Protein AF-A0A212UHF2-F1 (afdb_monomer)

Secondary structure (DSSP, 8-state):
---HHHHHHHHHHSPEEEEEEE-TT--EEEEEEEESSHHHHHHHHHHHHHH-S-HHHHHHHHHTTEEEEEETTEEEEEE-GGG--EE-TTS-EES--HHHHHHHHHHHGGGHHHHHT--SHHHHHHHHHHHHTT-TTS-HHHHHHHHHHHHHHHT---SSEE--HHHHHHHHHHHHTTSS-TTGGGSSEE-GGGS-GGGTTS-HHHHHHHHHHSHHHHTTSPPHHHHHHHHSS----

Organism: NCBI:txid89968

Nearest PDB structures (foldseek):
  6bgd-assembly1_A  TM=3.302E-01  e=3.154E+00  Treponema pallidum subsp. pallidum str. Nichols
  6bgc-assembly2_B  TM=3.327E-01  e=5.734E+00  Treponema pallidum subsp. pallidum str. Nichols
  5jx2-assembly1_A  TM=2.393E-01  e=3.516E+00  Treponema pallidum subsp. pallidum str. Nichols
  6bgc-assembly1_A  TM=3.443E-01  e=8.854E+00  Treponema pallidum subsp. pallidum str. Nichols
  4ex4-assembly1_A  TM=1.960E-01  e=2.830E+00  Mycobacterium leprae Br4923

Structure (mmCIF, N/CA/C/O backbone):
data_AF-A0A212UHF2-F1
#
_entry.id   AF-A0A212UHF2-F1
#
loop_
_atom_site.group_PDB
_atom_site.id
_atom_site.type_symbol
_atom_site.label_atom_id
_atom_site.label_alt_id
_atom_site.label_comp_id
_atom_site.label_asym_id
_atom_site.label_entity_id
_atom_site.label_seq_id
_atom_site.pdbx_PDB_ins_code
_atom_site.Cartn_x
_atom_site.Cartn_y
_atom_site.Cartn_z
_atom_site.occupancy
_atom_site.B_iso_or_equiv
_atom_site.auth_seq_id
_atom_site.auth_comp_id
_atom_site.auth_asym_id
_atom_site.auth_atom_id
_atom_site.pdbx_PDB_model_num
ATOM 1 N N . MET A 1 1 ? 23.317 -9.569 -16.696 1.00 76.06 1 MET A N 1
ATOM 2 C CA . MET A 1 1 ? 22.779 -8.211 -16.945 1.00 76.06 1 MET A CA 1
ATOM 3 C C . MET A 1 1 ? 21.504 -8.045 -16.124 1.00 76.06 1 MET A C 1
ATOM 5 O O . MET A 1 1 ? 20.827 -9.043 -15.916 1.00 76.06 1 MET A O 1
ATOM 9 N N . MET A 1 2 ? 21.211 -6.853 -15.595 1.00 90.06 2 MET A N 1
ATOM 10 C CA . MET A 1 2 ? 19.931 -6.602 -14.918 1.00 90.06 2 MET A CA 1
ATOM 11 C C . MET A 1 2 ? 18.831 -6.468 -15.975 1.00 90.06 2 MET A C 1
ATOM 13 O O . MET A 1 2 ? 19.001 -5.697 -16.916 1.00 90.06 2 MET A O 1
ATOM 17 N N . THR A 1 3 ? 17.730 -7.198 -15.826 1.00 95.06 3 THR A N 1
ATOM 18 C CA . THR A 1 3 ? 16.557 -7.104 -16.707 1.00 95.06 3 THR A CA 1
ATOM 19 C C . THR A 1 3 ? 15.315 -6.806 -15.878 1.00 95.06 3 THR A C 1
ATOM 21 O O . THR A 1 3 ? 15.289 -7.089 -14.677 1.00 95.06 3 THR A O 1
ATOM 24 N N . LEU A 1 4 ? 14.284 -6.230 -16.505 1.00 96.06 4 LEU A N 1
ATOM 25 C CA . LEU A 1 4 ? 13.019 -5.981 -15.816 1.00 96.06 4 LEU A CA 1
ATOM 26 C C . LEU A 1 4 ? 12.372 -7.297 -15.370 1.00 96.06 4 LEU A C 1
ATOM 28 O O . LEU A 1 4 ? 11.957 -7.393 -14.223 1.00 96.06 4 LEU A O 1
ATOM 32 N N . GLU A 1 5 ? 12.393 -8.324 -16.224 1.00 96.12 5 GLU A N 1
ATOM 33 C CA . GLU A 1 5 ? 11.932 -9.677 -15.887 1.00 96.12 5 GLU A CA 1
ATOM 34 C C . GLU A 1 5 ? 12.621 -10.215 -14.628 1.00 96.12 5 GLU A C 1
ATOM 36 O O . GLU A 1 5 ? 11.957 -10.685 -13.708 1.00 96.12 5 GLU A O 1
ATOM 41 N N . LYS A 1 6 ? 13.950 -10.073 -14.524 1.00 95.62 6 LYS A N 1
ATOM 42 C CA . LYS A 1 6 ? 14.671 -10.477 -13.315 1.00 95.62 6 LYS A CA 1
ATOM 43 C C . LYS A 1 6 ? 14.201 -9.687 -12.095 1.00 95.62 6 LYS A C 1
ATOM 45 O O . LYS A 1 6 ? 13.977 -10.282 -11.053 1.00 95.62 6 LYS A O 1
ATOM 50 N N . LEU A 1 7 ? 14.031 -8.369 -12.208 1.00 97.06 7 LEU A N 1
ATOM 51 C CA . LEU A 1 7 ? 13.546 -7.556 -11.089 1.00 97.06 7 LEU A CA 1
ATOM 52 C C . LEU A 1 7 ? 12.136 -7.956 -10.643 1.00 97.06 7 LEU A C 1
ATOM 54 O O . LEU A 1 7 ? 11.865 -7.944 -9.444 1.00 97.06 7 LEU A O 1
ATOM 58 N N . VAL A 1 8 ? 11.258 -8.291 -11.589 1.00 97.44 8 VAL A N 1
ATOM 59 C CA . VAL A 1 8 ? 9.912 -8.794 -11.309 1.00 97.44 8 VAL A CA 1
ATOM 60 C C . VAL A 1 8 ? 9.989 -10.129 -10.573 1.00 97.44 8 VAL A C 1
ATOM 62 O O . VAL A 1 8 ? 9.404 -10.258 -9.498 1.00 97.44 8 VAL A O 1
ATOM 65 N N . ARG A 1 9 ? 10.767 -11.086 -11.089 1.00 96.50 9 ARG A N 1
ATOM 66 C CA . ARG A 1 9 ? 10.944 -12.394 -10.448 1.00 96.50 9 ARG A CA 1
ATOM 67 C C . ARG A 1 9 ? 11.551 -12.268 -9.057 1.00 96.50 9 ARG A C 1
ATOM 69 O O . ARG A 1 9 ? 11.027 -12.854 -8.117 1.00 96.50 9 ARG A O 1
ATOM 76 N N . ASP A 1 10 ? 12.592 -11.453 -8.909 1.00 95.62 10 ASP A N 1
ATOM 77 C CA . ASP A 1 10 ? 13.211 -11.179 -7.614 1.00 95.62 10 ASP A CA 1
ATOM 78 C C . ASP A 1 10 ? 12.180 -10.571 -6.644 1.00 95.62 10 ASP A C 1
ATOM 80 O O . ASP A 1 10 ? 12.165 -10.889 -5.463 1.00 95.62 10 ASP A O 1
ATOM 84 N N . PHE A 1 11 ? 11.285 -9.699 -7.115 1.00 95.56 11 PHE A N 1
ATOM 85 C CA . PHE A 1 11 ? 10.247 -9.119 -6.264 1.00 95.56 11 PHE A CA 1
ATOM 86 C C . PHE A 1 11 ? 9.179 -10.136 -5.848 1.00 95.56 11 PHE A C 1
ATOM 88 O O . PHE A 1 11 ? 8.733 -10.106 -4.703 1.00 95.56 11 PHE A O 1
ATOM 95 N N . LEU A 1 12 ? 8.752 -11.006 -6.763 1.00 95.25 12 LEU A N 1
ATOM 96 C CA . LEU A 1 12 ? 7.660 -11.950 -6.527 1.00 95.25 12 LEU A CA 1
ATOM 97 C C . LEU A 1 12 ? 8.081 -13.206 -5.779 1.00 95.25 12 LEU A C 1
ATOM 99 O O . LEU A 1 12 ? 7.257 -13.751 -5.052 1.00 95.25 12 LEU A O 1
ATOM 103 N N . TYR A 1 13 ? 9.321 -13.660 -5.954 1.00 95.62 13 TYR A N 1
ATOM 104 C CA . TYR A 1 13 ? 9.730 -15.002 -5.540 1.00 95.62 13 TYR A CA 1
ATOM 105 C C . TYR A 1 13 ? 10.880 -15.025 -4.531 1.00 95.62 13 TYR A C 1
ATOM 107 O O . TYR A 1 13 ? 11.033 -16.035 -3.849 1.00 95.62 13 TYR A O 1
ATOM 115 N N . GLU A 1 14 ? 11.662 -13.950 -4.387 1.00 96.50 14 GLU A N 1
ATOM 116 C CA . GLU A 1 14 ? 12.697 -13.905 -3.347 1.00 96.50 14 GLU A CA 1
ATOM 117 C C . GLU A 1 14 ? 12.106 -13.543 -1.976 1.00 96.50 14 GLU A C 1
ATOM 119 O O . GLU A 1 14 ? 11.112 -12.807 -1.900 1.00 96.50 14 GLU A O 1
ATOM 124 N N . PRO A 1 15 ? 12.746 -13.984 -0.874 1.00 96.69 15 PRO A N 1
ATOM 125 C CA . PRO A 1 15 ? 12.296 -13.676 0.475 1.00 96.69 15 PRO A CA 1
ATOM 126 C C . PRO A 1 15 ? 12.076 -12.183 0.708 1.00 96.69 15 PRO A C 1
ATOM 128 O O . PRO A 1 15 ? 12.993 -11.362 0.592 1.00 96.69 15 PRO A O 1
ATOM 131 N N . HIS A 1 16 ? 10.857 -11.827 1.113 1.00 94.94 16 HIS A N 1
ATOM 132 C CA . HIS A 1 16 ? 10.535 -10.456 1.479 1.00 94.94 16 HIS A CA 1
ATOM 133 C C . HIS A 1 16 ? 10.929 -10.202 2.930 1.00 94.94 16 HIS A C 1
ATOM 135 O O . HIS A 1 16 ? 10.515 -10.934 3.830 1.00 94.94 16 HIS A O 1
ATOM 141 N N . LYS A 1 17 ? 11.712 -9.148 3.172 1.00 94.75 17 LYS A N 1
ATOM 142 C CA . LYS A 1 17 ? 12.201 -8.815 4.511 1.00 94.75 17 LYS A CA 1
ATOM 143 C C . LYS A 1 17 ? 12.062 -7.336 4.819 1.00 94.75 17 LYS A C 1
ATOM 145 O O . LYS A 1 17 ? 12.271 -6.486 3.952 1.00 94.75 17 LYS A O 1
ATOM 150 N N . PHE A 1 18 ? 11.780 -7.027 6.077 1.00 93.19 18 PHE A N 1
ATOM 151 C CA . PHE A 1 18 ? 11.914 -5.677 6.612 1.00 93.19 18 PHE A CA 1
ATOM 152 C C . PHE A 1 18 ? 12.319 -5.705 8.084 1.00 93.19 18 PHE A C 1
ATOM 154 O O . PHE A 1 18 ? 12.021 -6.647 8.814 1.00 93.19 18 PHE A O 1
ATOM 161 N N . PHE A 1 19 ? 12.978 -4.640 8.532 1.00 93.00 19 PHE A N 1
ATOM 162 C CA . PHE A 1 19 ? 13.425 -4.490 9.912 1.00 93.00 19 PHE A CA 1
ATOM 163 C C . PHE A 1 19 ? 12.590 -3.441 10.644 1.00 93.00 19 PHE A C 1
ATOM 165 O O . PHE A 1 19 ? 12.268 -2.399 10.071 1.00 93.00 19 PHE A O 1
ATOM 172 N N . LYS A 1 20 ? 12.270 -3.688 11.917 1.00 93.06 20 LYS A N 1
ATOM 173 C CA . LYS A 1 20 ? 11.624 -2.714 12.799 1.00 93.06 20 LYS A CA 1
ATOM 174 C C . LYS A 1 20 ? 12.435 -2.479 14.058 1.00 93.06 20 LYS A C 1
ATOM 176 O O . LYS A 1 20 ? 12.831 -3.408 14.756 1.00 93.06 20 LYS A O 1
ATOM 181 N N . TYR A 1 21 ? 12.608 -1.204 14.379 1.00 91.50 21 TYR A N 1
ATOM 182 C CA . TYR A 1 21 ? 13.272 -0.772 15.605 1.00 91.50 21 TYR A CA 1
ATOM 183 C C . TYR A 1 21 ? 12.309 -0.731 16.789 1.00 91.50 21 TYR A C 1
ATOM 185 O O . TYR A 1 21 ? 12.715 -1.038 17.908 1.00 91.50 21 TYR A O 1
ATOM 193 N N . LYS A 1 22 ? 11.044 -0.364 16.547 1.00 91.44 22 LYS A N 1
ATOM 194 C CA . LYS A 1 22 ? 10.028 -0.159 17.582 1.00 91.44 22 LYS A CA 1
ATOM 195 C C . LYS A 1 22 ? 8.680 -0.765 17.195 1.00 91.44 22 LYS A C 1
ATOM 197 O O . LYS A 1 22 ? 8.383 -0.890 16.007 1.00 91.44 22 LYS A O 1
ATOM 202 N N . ASP A 1 23 ? 7.881 -1.117 18.196 1.00 92.56 23 ASP A N 1
ATOM 203 C CA . ASP A 1 23 ? 6.461 -1.438 18.031 1.00 92.56 23 ASP A CA 1
ATOM 204 C C . ASP A 1 23 ? 5.589 -0.164 17.980 1.00 92.56 23 ASP A C 1
ATOM 206 O O . ASP A 1 23 ? 6.090 0.963 18.052 1.00 92.56 23 ASP A O 1
ATOM 210 N N . LEU A 1 24 ? 4.267 -0.329 17.856 1.00 91.44 24 LEU A N 1
ATOM 211 C CA . LEU A 1 24 ? 3.306 0.781 17.851 1.00 91.44 24 LEU A CA 1
ATOM 212 C C . LEU A 1 24 ? 3.370 1.653 19.116 1.00 91.44 24 LEU A C 1
ATOM 214 O O . LEU A 1 24 ? 3.125 2.856 19.037 1.00 91.44 24 LEU A O 1
ATOM 218 N N . ASN A 1 25 ? 3.685 1.057 20.267 1.00 89.50 25 ASN A N 1
ATOM 219 C CA . ASN A 1 25 ? 3.753 1.742 21.557 1.00 89.50 25 ASN A CA 1
ATOM 220 C C . ASN A 1 25 ? 5.105 2.443 21.772 1.00 89.50 25 ASN A C 1
ATOM 222 O O . ASN A 1 25 ? 5.303 3.115 22.782 1.00 89.50 25 ASN A O 1
ATOM 226 N N . GLY A 1 26 ? 6.036 2.308 20.824 1.00 88.31 26 GLY A N 1
ATOM 227 C CA . GLY A 1 26 ? 7.377 2.871 20.901 1.00 88.31 26 GLY A CA 1
ATOM 228 C C . GLY A 1 26 ? 8.370 2.005 21.675 1.00 88.31 26 GLY A C 1
ATOM 229 O O . GLY A 1 26 ? 9.517 2.434 21.841 1.00 88.31 26 GLY A O 1
ATOM 230 N N . ASN A 1 27 ? 7.977 0.802 22.107 1.00 92.50 27 ASN A N 1
ATOM 231 C CA . ASN A 1 27 ? 8.885 -0.144 22.743 1.00 92.50 27 ASN A CA 1
ATOM 232 C C . ASN A 1 27 ? 9.894 -0.639 21.717 1.00 92.50 27 ASN A C 1
ATOM 234 O O . ASN A 1 27 ? 9.544 -0.930 20.574 1.00 92.50 27 ASN A O 1
ATOM 238 N N . ALA A 1 28 ? 11.150 -0.756 22.127 1.00 93.62 28 ALA A N 1
ATOM 239 C CA . ALA A 1 28 ? 12.193 -1.286 21.271 1.00 93.62 28 ALA A CA 1
ATOM 240 C C . ALA A 1 28 ? 11.981 -2.784 21.002 1.00 93.62 28 ALA A C 1
ATOM 242 O O . ALA A 1 28 ? 11.837 -3.562 21.942 1.00 93.62 28 ALA A O 1
ATOM 243 N N . ILE A 1 29 ? 12.014 -3.180 19.727 1.00 93.69 29 ILE A N 1
ATOM 244 C CA . ILE A 1 29 ? 11.884 -4.588 19.312 1.00 93.69 29 ILE A CA 1
ATOM 245 C C . ILE A 1 29 ? 13.068 -5.097 18.486 1.00 93.69 29 ILE A C 1
ATOM 247 O O . ILE A 1 29 ? 13.316 -6.296 18.515 1.00 93.69 29 ILE A O 1
ATOM 251 N N . TYR A 1 30 ? 13.795 -4.214 17.782 1.00 92.38 30 TYR A N 1
ATOM 252 C CA . TYR A 1 30 ? 14.987 -4.532 16.970 1.00 92.38 30 TYR A CA 1
ATOM 253 C C . TYR A 1 30 ? 14.901 -5.878 16.229 1.00 92.38 30 TYR A C 1
ATOM 255 O O . TYR A 1 30 ? 15.746 -6.755 16.412 1.00 92.38 30 TYR A O 1
ATOM 263 N N . LYS A 1 31 ? 13.856 -6.055 15.415 1.00 93.38 31 LYS A N 1
ATOM 264 C CA . LYS A 1 31 ? 13.512 -7.356 14.834 1.00 93.38 31 LYS A CA 1
ATOM 265 C C . LYS A 1 31 ? 13.384 -7.297 13.314 1.00 93.38 31 LYS A C 1
ATOM 267 O O . LYS A 1 31 ? 12.767 -6.381 12.767 1.00 93.38 31 LYS A O 1
ATOM 272 N N . GLU A 1 32 ? 13.965 -8.294 12.647 1.00 94.75 32 GLU A N 1
ATOM 273 C CA . GLU A 1 32 ? 13.727 -8.578 11.230 1.00 94.75 32 GLU A CA 1
ATOM 274 C C . GLU A 1 32 ? 12.490 -9.470 11.089 1.00 94.75 32 GLU A C 1
ATOM 276 O O . GLU A 1 32 ? 12.360 -10.498 11.756 1.00 94.75 32 GLU A O 1
ATOM 281 N N . PHE A 1 33 ? 11.594 -9.078 10.191 1.00 94.75 33 PHE A N 1
ATOM 282 C CA . PHE A 1 33 ? 10.467 -9.879 9.745 1.00 94.75 33 PHE A CA 1
ATOM 283 C C . PHE A 1 33 ? 10.780 -10.386 8.346 1.00 94.75 33 PHE A C 1
ATOM 285 O O . PHE A 1 33 ? 11.094 -9.592 7.460 1.00 94.75 33 PHE A O 1
ATOM 292 N N . ALA A 1 34 ? 10.707 -11.701 8.167 1.00 94.56 34 ALA A N 1
ATOM 293 C CA . ALA A 1 34 ? 10.991 -12.373 6.911 1.00 94.56 34 ALA A CA 1
ATOM 294 C C . ALA A 1 34 ? 9.801 -13.246 6.515 1.00 94.56 34 ALA A C 1
ATOM 296 O O . ALA A 1 34 ? 9.257 -13.965 7.356 1.00 94.56 34 ALA A O 1
ATOM 297 N N . PHE A 1 35 ? 9.452 -13.180 5.238 1.00 95.25 35 PHE A N 1
ATOM 298 C CA . PHE A 1 35 ? 8.388 -13.930 4.583 1.00 95.25 35 PHE A CA 1
ATOM 299 C C . PHE A 1 35 ? 8.994 -14.669 3.396 1.00 95.25 35 PHE A C 1
ATOM 301 O O . PHE A 1 35 ? 9.990 -14.206 2.831 1.00 95.25 35 PHE A O 1
ATOM 308 N N . ASP A 1 36 ? 8.386 -15.787 3.006 1.00 96.00 36 ASP A N 1
ATOM 309 C CA . ASP A 1 36 ? 8.917 -16.626 1.922 1.00 96.00 36 ASP A CA 1
ATOM 310 C C . ASP A 1 36 ? 9.051 -15.845 0.618 1.00 96.00 36 ASP A C 1
ATOM 312 O O . ASP A 1 36 ? 10.019 -16.027 -0.112 1.00 96.00 36 ASP A O 1
ATOM 316 N N . ASN A 1 37 ? 8.102 -14.943 0.365 1.00 95.19 37 ASN A N 1
ATOM 317 C CA . ASN A 1 37 ? 8.118 -14.017 -0.753 1.00 95.19 37 ASN A CA 1
ATOM 318 C C . ASN A 1 37 ? 7.150 -12.840 -0.515 1.00 95.19 37 ASN A C 1
ATOM 320 O O . ASN A 1 37 ? 6.552 -12.706 0.561 1.00 95.19 37 ASN A O 1
ATOM 324 N N . TYR A 1 38 ? 7.001 -11.960 -1.510 1.00 95.00 38 TYR A N 1
ATOM 325 C CA . TYR A 1 38 ? 6.131 -10.787 -1.399 1.00 95.00 38 TYR A CA 1
ATOM 326 C C . TYR A 1 38 ? 4.640 -11.134 -1.295 1.00 95.00 38 TYR A C 1
ATOM 328 O O . TYR A 1 38 ? 3.901 -10.447 -0.590 1.00 95.00 38 TYR A O 1
ATOM 336 N N . GLU A 1 39 ? 4.189 -12.195 -1.962 1.00 94.06 39 GLU A N 1
ATOM 337 C CA . GLU A 1 39 ? 2.798 -12.644 -1.885 1.00 94.06 39 GLU A CA 1
ATOM 338 C C . GLU A 1 39 ? 2.463 -13.176 -0.488 1.00 94.06 39 GLU A C 1
ATOM 340 O O . GLU A 1 39 ? 1.460 -12.762 0.089 1.00 94.06 39 GLU A O 1
ATOM 345 N N . HIS A 1 40 ? 3.336 -13.996 0.108 1.00 95.31 40 HIS A N 1
ATOM 346 C CA . HIS A 1 40 ? 3.193 -14.447 1.495 1.00 95.31 40 HIS A CA 1
ATOM 347 C C . HIS A 1 40 ? 3.129 -13.244 2.450 1.00 95.31 40 HIS A C 1
ATOM 349 O O . HIS A 1 40 ? 2.227 -13.161 3.284 1.00 95.31 40 HIS A O 1
ATOM 355 N N . TYR A 1 41 ? 4.006 -12.249 2.277 1.00 95.50 41 TYR A N 1
ATOM 356 C CA . TYR A 1 41 ? 3.911 -11.001 3.038 1.00 95.50 41 TYR A CA 1
ATOM 357 C C . TYR A 1 41 ? 2.544 -10.317 2.879 1.00 95.50 41 TYR A C 1
ATOM 359 O O . TYR A 1 41 ? 1.928 -9.935 3.875 1.00 95.50 41 TYR A O 1
ATOM 367 N N . LEU A 1 42 ? 2.057 -10.158 1.644 1.00 95.06 42 LEU A N 1
ATOM 368 C CA . LEU A 1 42 ? 0.790 -9.485 1.366 1.00 95.06 42 LEU A CA 1
ATOM 369 C C . LEU A 1 42 ? -0.405 -10.250 1.955 1.00 95.06 42 LEU A C 1
ATOM 371 O O . LEU A 1 42 ? -1.329 -9.624 2.477 1.00 95.06 42 LEU A O 1
ATOM 375 N N . LEU A 1 43 ? -0.373 -11.584 1.911 1.00 95.44 43 LEU A N 1
ATOM 376 C CA . LEU A 1 43 ? -1.376 -12.460 2.515 1.00 95.44 43 LEU A CA 1
ATOM 377 C C . LEU A 1 43 ? -1.425 -12.298 4.035 1.00 95.44 43 LEU A C 1
ATOM 379 O O . LEU A 1 43 ? -2.514 -12.116 4.576 1.00 95.44 43 LEU A O 1
ATOM 383 N N . GLU A 1 44 ? -0.280 -12.296 4.717 1.00 95.38 44 GLU A N 1
ATOM 384 C CA . GLU A 1 44 ? -0.211 -12.089 6.170 1.00 95.38 44 GLU A CA 1
ATOM 385 C C . GLU A 1 44 ? -0.683 -10.682 6.560 1.00 95.38 44 GLU A C 1
ATOM 387 O O . GLU A 1 44 ? -1.548 -10.508 7.425 1.00 95.38 44 GLU A O 1
ATOM 392 N N . TYR A 1 45 ? -0.175 -9.670 5.857 1.00 96.44 45 TYR A N 1
ATOM 393 C CA . TYR A 1 45 ? -0.486 -8.265 6.096 1.00 96.44 45 TYR A CA 1
ATOM 394 C C . TYR A 1 45 ? -1.968 -7.934 5.868 1.00 96.44 45 TYR A C 1
ATOM 396 O O . TYR A 1 45 ? -2.605 -7.334 6.735 1.00 96.44 45 TYR A O 1
ATOM 404 N N . LEU A 1 46 ? -2.550 -8.325 4.729 1.00 97.38 46 LEU A N 1
ATOM 405 C CA . LEU A 1 46 ? -3.976 -8.102 4.460 1.00 97.38 46 LEU A CA 1
ATOM 406 C C . LEU A 1 46 ? -4.866 -9.085 5.229 1.00 97.38 46 LEU A C 1
ATOM 408 O O . LEU A 1 46 ? -6.018 -8.771 5.536 1.00 97.38 46 LEU A O 1
ATOM 412 N N . GLY A 1 47 ? -4.329 -10.255 5.579 1.00 97.25 47 GLY A N 1
ATOM 413 C CA . GLY A 1 47 ? -4.973 -11.253 6.423 1.00 97.25 47 GLY A CA 1
ATOM 414 C C . GLY A 1 47 ? -5.312 -10.713 7.806 1.00 97.25 47 GLY A C 1
ATOM 415 O O . GLY A 1 47 ? -6.387 -11.018 8.315 1.00 97.25 47 GLY A O 1
ATOM 416 N N . PHE A 1 48 ? -4.469 -9.848 8.379 1.00 97.56 48 PHE A N 1
ATOM 417 C CA . PHE A 1 48 ? -4.799 -9.134 9.614 1.00 97.56 48 PHE A CA 1
ATOM 418 C C . PHE A 1 48 ? -6.142 -8.399 9.502 1.00 97.56 48 PHE A C 1
ATOM 420 O O . PHE A 1 48 ? -7.038 -8.650 10.303 1.00 97.56 48 PHE A O 1
ATOM 427 N N . PHE A 1 49 ? -6.332 -7.567 8.472 1.00 98.25 49 PHE A N 1
ATOM 428 C CA . PHE A 1 49 ? -7.564 -6.785 8.310 1.00 98.25 49 PHE A CA 1
ATOM 429 C C . PHE A 1 49 ? -8.799 -7.656 8.073 1.00 98.25 49 PHE A C 1
ATOM 431 O O . PHE A 1 49 ? -9.874 -7.325 8.565 1.00 98.25 49 PHE A O 1
ATOM 438 N N . LYS A 1 50 ? -8.643 -8.795 7.388 1.00 97.50 50 LYS A N 1
ATOM 439 C CA . LYS A 1 50 ? -9.716 -9.782 7.180 1.00 97.50 50 LYS A CA 1
ATOM 440 C C . LYS A 1 50 ? -10.204 -10.435 8.475 1.00 97.50 50 LYS A C 1
ATOM 442 O O . LYS A 1 50 ? -11.357 -10.844 8.542 1.00 97.50 50 LYS A O 1
ATOM 447 N N . ARG A 1 51 ? -9.333 -10.567 9.482 1.00 97.06 51 ARG A N 1
ATOM 448 C CA . ARG A 1 51 ? -9.642 -11.234 10.760 1.00 97.06 51 ARG A CA 1
ATOM 449 C C . ARG A 1 51 ? -10.219 -10.295 11.821 1.00 97.06 51 ARG A C 1
ATOM 451 O O . ARG A 1 51 ? -10.663 -10.770 12.861 1.00 97.06 51 ARG A O 1
ATOM 458 N N . ILE A 1 52 ? -10.198 -8.981 11.599 1.00 97.12 52 ILE A N 1
ATOM 459 C 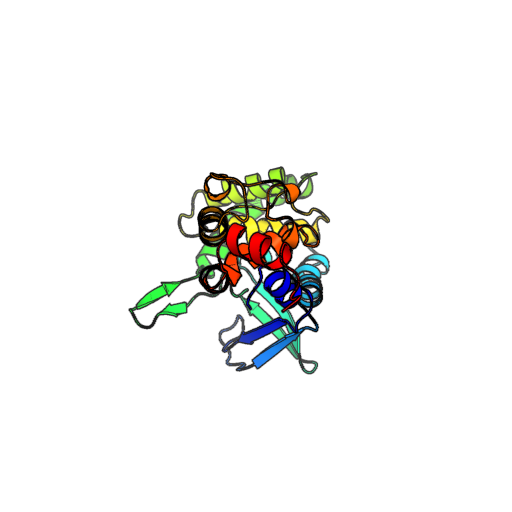CA . ILE A 1 52 ? -10.751 -8.016 12.554 1.00 97.12 52 ILE A CA 1
ATOM 460 C C . ILE A 1 52 ? -12.279 -8.137 12.578 1.00 97.12 52 ILE A C 1
ATOM 462 O O . ILE A 1 52 ? -12.926 -8.192 11.540 1.00 97.12 52 ILE A O 1
ATOM 466 N N . ASN A 1 53 ? -12.868 -8.123 13.774 1.00 96.12 53 ASN A N 1
ATOM 467 C CA . ASN A 1 53 ? -14.297 -8.397 13.959 1.00 96.12 53 ASN A CA 1
ATOM 468 C C . ASN A 1 53 ? -15.226 -7.273 13.481 1.00 96.12 53 ASN A C 1
ATOM 470 O O . ASN A 1 53 ? -16.387 -7.528 13.162 1.00 96.12 53 ASN A O 1
ATOM 474 N N . THR A 1 54 ? -14.766 -6.018 13.489 1.00 97.81 54 THR A N 1
ATOM 475 C CA . THR A 1 54 ? -15.624 -4.864 13.197 1.00 97.81 54 THR A CA 1
ATOM 476 C C . THR A 1 54 ? -15.007 -3.932 12.163 1.00 97.81 54 THR A C 1
ATOM 478 O O . THR A 1 54 ? -13.819 -3.617 12.207 1.00 97.81 54 THR A O 1
ATOM 481 N N . LEU A 1 55 ? -15.847 -3.397 11.271 1.00 98.06 55 LEU A N 1
ATOM 482 C CA . LEU A 1 55 ? -15.432 -2.378 10.301 1.00 98.06 55 LEU A CA 1
ATOM 483 C C . LEU A 1 55 ? -14.863 -1.124 10.991 1.00 98.06 55 LEU A C 1
ATOM 485 O O . LEU A 1 55 ? -13.962 -0.475 10.466 1.00 98.06 55 LEU A O 1
ATOM 489 N N . LYS A 1 56 ? -15.367 -0.786 12.184 1.00 98.12 56 LYS A N 1
ATOM 490 C CA . LYS A 1 56 ? -14.885 0.360 12.963 1.00 98.12 56 LYS A CA 1
ATOM 491 C C . LYS A 1 56 ? -13.417 0.191 13.367 1.00 98.12 56 LYS A C 1
ATOM 493 O O . LYS A 1 56 ? -12.632 1.138 13.239 1.00 98.12 56 LYS A O 1
ATOM 498 N N . ASP A 1 57 ? -13.045 -1.003 13.820 1.00 98.06 57 ASP A N 1
ATOM 499 C CA . ASP A 1 57 ? -11.665 -1.326 14.189 1.00 98.06 57 ASP A CA 1
ATOM 500 C C . ASP A 1 57 ? -10.780 -1.395 12.943 1.00 98.06 57 ASP A C 1
ATOM 502 O O . ASP A 1 57 ? -9.709 -0.791 12.928 1.00 98.06 57 ASP A O 1
ATOM 506 N N . VAL A 1 58 ? -11.267 -2.015 11.859 1.00 98.38 58 VAL A N 1
ATOM 507 C CA . VAL A 1 58 ? -10.571 -2.051 10.560 1.00 98.38 58 VAL A CA 1
ATOM 508 C C . VAL A 1 58 ? -10.216 -0.647 10.099 1.00 98.38 58 VAL A C 1
ATOM 510 O O . VAL A 1 58 ? -9.056 -0.398 9.802 1.00 98.38 58 VAL A O 1
ATOM 513 N N . VAL A 1 59 ? -11.170 0.290 10.088 1.00 98.19 59 VAL A N 1
ATOM 514 C CA . VAL A 1 59 ? -10.915 1.693 9.719 1.00 98.19 59 VAL A CA 1
ATOM 515 C C . VAL A 1 59 ? -9.845 2.315 10.616 1.00 98.19 59 VAL A C 1
ATOM 517 O O . VAL A 1 59 ? -8.951 3.006 10.124 1.00 98.19 59 VAL A O 1
ATOM 520 N N . SER A 1 60 ? -9.905 2.046 11.922 1.00 97.50 60 SER A N 1
ATOM 521 C CA . SER A 1 60 ? -8.955 2.595 12.894 1.00 97.50 60 SER A CA 1
ATOM 522 C C . SER A 1 60 ? -7.525 2.149 12.589 1.00 97.50 60 SER A C 1
ATOM 524 O O . SER A 1 60 ? -6.624 2.984 12.483 1.00 97.50 60 SER A O 1
ATOM 526 N N . TYR A 1 61 ? -7.322 0.849 12.376 1.00 97.75 61 TYR A N 1
ATOM 527 C CA . TYR A 1 61 ? -6.020 0.297 12.017 1.00 97.75 61 TYR A CA 1
ATOM 528 C C . TYR A 1 61 ? -5.594 0.690 10.597 1.00 97.75 61 TYR A C 1
ATOM 530 O O . TYR A 1 61 ? -4.442 1.068 10.383 1.00 97.75 61 TYR A O 1
ATOM 538 N N . ALA A 1 62 ? -6.521 0.678 9.639 1.00 97.56 62 ALA A N 1
ATOM 539 C CA . ALA A 1 62 ? -6.251 0.923 8.229 1.00 97.56 62 ALA A CA 1
ATOM 540 C C . ALA A 1 62 ? -5.762 2.345 7.958 1.00 97.56 62 ALA A C 1
ATOM 542 O O . ALA A 1 62 ? -4.708 2.523 7.346 1.00 97.56 62 ALA A O 1
ATOM 543 N N . CYS A 1 63 ? -6.480 3.357 8.449 1.00 96.12 63 CYS A N 1
ATOM 544 C CA . CYS A 1 63 ? -6.081 4.757 8.296 1.00 96.12 63 CYS A CA 1
ATOM 545 C C . CYS A 1 63 ? -4.812 5.080 9.095 1.00 96.12 63 CYS A C 1
ATOM 547 O O . CYS A 1 63 ? -4.042 5.955 8.712 1.00 96.12 63 CYS A O 1
ATOM 549 N N . CYS A 1 64 ? -4.556 4.360 10.188 1.00 95.31 64 CYS A N 1
ATOM 550 C CA . CYS A 1 64 ? -3.325 4.515 10.952 1.00 95.31 64 CYS A CA 1
ATOM 551 C C . CYS A 1 64 ? -2.165 3.675 10.403 1.00 95.31 64 CYS A C 1
ATOM 553 O O . CYS A 1 64 ? -1.091 3.716 10.989 1.00 95.31 64 CYS A O 1
ATOM 555 N N . GLY A 1 65 ? -2.339 2.897 9.332 1.00 95.38 65 GLY A N 1
ATOM 556 C CA . GLY A 1 65 ? -1.278 2.034 8.811 1.00 95.38 65 GLY A CA 1
ATOM 557 C C . GLY A 1 65 ? -0.743 1.046 9.831 1.00 95.38 65 GLY A C 1
ATOM 558 O O . GLY A 1 65 ? 0.455 0.788 9.849 1.00 95.38 65 GLY A O 1
ATOM 559 N N . VAL A 1 66 ? -1.595 0.563 10.726 1.00 96.38 66 VAL A N 1
ATOM 560 C CA . VAL A 1 66 ? -1.220 -0.354 11.798 1.00 96.38 66 VAL A CA 1
ATOM 561 C C . VAL A 1 66 ? -1.661 -1.756 11.418 1.00 96.38 66 VAL A C 1
ATOM 563 O O . VAL A 1 66 ? -2.792 -1.942 10.977 1.00 96.38 66 VAL A O 1
ATOM 566 N N . PHE A 1 67 ? -0.782 -2.734 11.605 1.00 96.50 67 PHE A N 1
ATOM 567 C CA . PHE A 1 67 ? -1.113 -4.137 11.398 1.00 96.50 67 PHE A CA 1
ATOM 568 C C . PHE A 1 67 ? -0.363 -5.047 12.363 1.00 96.50 67 PHE A C 1
ATOM 570 O O . PHE A 1 67 ? 0.644 -4.656 12.963 1.00 96.50 67 PHE A O 1
ATOM 577 N N . GLU A 1 68 ? -0.897 -6.251 12.520 1.00 95.69 68 GLU A N 1
ATOM 578 C CA . GLU A 1 68 ? -0.303 -7.311 13.320 1.00 95.69 68 GLU A CA 1
ATOM 579 C C . GLU A 1 68 ? 0.665 -8.150 12.484 1.00 95.69 68 GLU A C 1
ATOM 581 O O . GLU A 1 68 ? 0.368 -8.511 11.346 1.00 95.69 68 GLU A O 1
ATOM 586 N N . VAL A 1 69 ? 1.808 -8.497 13.066 1.00 93.44 69 VAL A N 1
ATOM 587 C CA . VAL A 1 69 ? 2.745 -9.470 12.507 1.00 93.44 69 VAL A CA 1
ATOM 588 C C . VAL A 1 69 ? 3.235 -10.402 13.610 1.00 93.44 69 VAL A C 1
ATOM 590 O O . VAL A 1 69 ? 3.553 -9.960 14.715 1.00 93.44 69 VAL A O 1
ATOM 593 N N . THR A 1 70 ? 3.314 -11.697 13.310 1.00 89.81 70 THR A N 1
ATOM 594 C CA . THR A 1 70 ? 3.792 -12.709 14.260 1.00 89.81 70 THR A CA 1
ATOM 595 C C . THR A 1 70 ? 5.213 -13.132 13.915 1.00 89.81 70 THR A C 1
ATOM 597 O O . THR A 1 70 ? 5.528 -13.412 12.759 1.00 89.81 70 THR A O 1
ATOM 600 N N . ARG A 1 71 ? 6.092 -13.199 14.920 1.00 86.38 71 ARG A N 1
ATOM 601 C CA . ARG A 1 71 ? 7.451 -13.727 14.774 1.00 86.38 71 ARG A CA 1
ATOM 602 C C . ARG A 1 71 ? 7.926 -14.366 16.072 1.00 86.38 71 ARG A C 1
ATOM 604 O O . ARG A 1 71 ? 7.785 -13.770 17.133 1.00 86.38 71 ARG A O 1
ATOM 611 N N . ASP A 1 72 ? 8.513 -15.557 15.985 1.00 87.31 72 ASP A N 1
ATOM 612 C CA . ASP A 1 72 ? 9.019 -16.321 17.138 1.00 87.31 72 ASP A CA 1
ATOM 613 C C . ASP A 1 72 ? 7.949 -16.535 18.230 1.00 87.31 72 ASP A C 1
ATOM 615 O O . ASP A 1 72 ? 8.203 -16.343 19.417 1.00 87.31 72 ASP A O 1
ATOM 619 N N . ASN A 1 73 ? 6.720 -16.874 17.818 1.00 88.56 73 ASN A N 1
ATOM 620 C CA . ASN A 1 73 ? 5.533 -17.004 18.680 1.00 88.56 73 ASN A CA 1
ATOM 621 C C . ASN A 1 73 ? 5.159 -15.731 19.466 1.00 88.56 73 ASN A C 1
ATOM 623 O O . ASN A 1 73 ? 4.378 -15.792 20.414 1.00 88.56 73 ASN A O 1
ATOM 627 N N . GLN A 1 74 ? 5.695 -14.576 19.073 1.00 92.00 74 GLN A N 1
ATOM 628 C CA . GLN A 1 74 ? 5.341 -13.272 19.619 1.00 92.00 74 GLN A CA 1
ATOM 629 C C . GLN A 1 74 ? 4.561 -12.473 18.583 1.00 92.00 74 GLN A C 1
ATOM 631 O O . GLN A 1 74 ? 4.907 -12.452 17.401 1.00 92.00 74 GLN A O 1
ATOM 636 N N . VAL A 1 75 ? 3.516 -11.802 19.050 1.00 93.25 75 VAL A N 1
ATOM 637 C CA . VAL A 1 75 ? 2.656 -10.951 18.235 1.00 93.25 75 VAL A CA 1
ATOM 638 C C . VAL A 1 75 ? 3.089 -9.502 18.411 1.00 93.25 75 VAL A C 1
ATOM 640 O O . VAL A 1 75 ? 3.213 -9.018 19.536 1.00 93.25 75 VAL A O 1
ATOM 643 N N . PHE A 1 76 ? 3.306 -8.805 17.300 1.00 94.75 76 PHE A N 1
ATOM 644 C CA . PHE A 1 76 ? 3.690 -7.401 17.277 1.00 94.75 76 PHE A CA 1
ATOM 645 C C . PHE A 1 76 ? 2.644 -6.588 16.535 1.00 94.75 76 PHE A C 1
ATOM 647 O O . PHE A 1 76 ? 2.252 -6.928 15.422 1.00 94.75 76 PHE A O 1
ATOM 654 N N . LEU A 1 77 ? 2.261 -5.459 17.121 1.00 95.56 77 LEU A N 1
ATOM 655 C CA . LEU A 1 77 ? 1.468 -4.448 16.444 1.00 95.56 77 LEU A CA 1
ATOM 656 C C . LEU A 1 77 ? 2.418 -3.347 15.966 1.00 95.56 77 LEU A C 1
ATOM 658 O O . LEU A 1 77 ? 3.074 -2.697 16.782 1.00 95.56 77 LEU A O 1
ATOM 662 N N . ILE A 1 78 ? 2.534 -3.159 14.652 1.00 94.75 78 ILE A N 1
ATOM 663 C CA . ILE A 1 78 ? 3.537 -2.275 14.040 1.00 94.75 78 ILE A CA 1
ATOM 664 C C . ILE A 1 78 ? 2.918 -1.344 12.998 1.00 94.75 78 ILE A C 1
ATOM 666 O O . ILE A 1 78 ? 1.809 -1.560 12.511 1.00 94.75 78 ILE A O 1
ATOM 670 N N . ARG A 1 79 ? 3.661 -0.294 12.632 1.00 92.94 79 ARG A N 1
ATOM 671 C CA . ARG A 1 79 ? 3.314 0.608 11.527 1.00 92.94 79 ARG A CA 1
ATOM 672 C C . ARG A 1 79 ? 3.837 0.067 10.197 1.00 92.94 79 ARG A C 1
ATOM 674 O O . ARG A 1 79 ? 4.993 -0.343 10.108 1.00 92.94 79 ARG A O 1
ATOM 681 N N . HIS A 1 80 ? 3.029 0.129 9.145 1.00 91.06 80 HIS A N 1
ATOM 682 C CA . HIS A 1 80 ? 3.443 -0.157 7.774 1.00 91.06 80 HIS A CA 1
ATOM 683 C C . HIS A 1 80 ? 4.564 0.793 7.340 1.00 91.06 80 HIS A C 1
ATOM 685 O O . HIS A 1 80 ? 4.512 1.986 7.638 1.00 91.06 80 HIS A O 1
ATOM 691 N N . ASN A 1 81 ? 5.570 0.283 6.622 1.00 85.50 81 ASN A N 1
ATOM 692 C CA . ASN A 1 81 ? 6.768 1.052 6.252 1.00 85.50 81 ASN A CA 1
ATOM 693 C C . ASN A 1 81 ? 6.434 2.327 5.460 1.00 85.50 81 ASN A C 1
ATOM 695 O O . ASN A 1 81 ? 7.073 3.354 5.660 1.00 85.50 81 ASN A O 1
ATOM 699 N N . HIS A 1 82 ? 5.401 2.297 4.609 1.00 78.38 82 HIS A N 1
ATOM 700 C CA . HIS A 1 82 ? 4.963 3.478 3.848 1.00 78.38 82 HIS A CA 1
ATOM 701 C C . HIS A 1 82 ? 4.369 4.597 4.718 1.00 78.38 82 HIS A C 1
ATOM 703 O O . HIS A 1 82 ? 4.275 5.736 4.269 1.00 78.38 82 HIS A O 1
ATOM 709 N N . GLN A 1 83 ? 3.972 4.297 5.955 1.00 79.62 83 GLN A N 1
ATOM 710 C CA . GLN A 1 83 ? 3.337 5.250 6.864 1.00 79.62 83 GLN A CA 1
ATOM 711 C C . GLN A 1 83 ? 4.068 5.357 8.203 1.00 79.62 83 GLN A C 1
ATOM 713 O O . GLN A 1 83 ? 3.559 5.985 9.127 1.00 79.62 83 GLN A O 1
ATOM 718 N N . GLU A 1 84 ? 5.248 4.764 8.346 1.00 83.31 84 GLU A N 1
ATOM 719 C CA . GLU A 1 84 ? 6.064 4.922 9.543 1.00 83.31 84 GLU A CA 1
ATOM 720 C C . GLU A 1 84 ? 6.600 6.352 9.620 1.00 83.31 84 GLU A C 1
ATOM 722 O O . GLU A 1 84 ? 7.165 6.858 8.653 1.00 83.31 84 GLU A O 1
ATOM 727 N N . TYR A 1 85 ? 6.384 7.009 10.760 1.00 82.56 85 TYR A N 1
ATOM 728 C CA . TYR A 1 85 ? 6.804 8.389 10.964 1.00 82.56 85 TYR A CA 1
ATOM 729 C C . TYR A 1 85 ? 8.214 8.445 11.549 1.00 82.56 85 TYR A C 1
ATOM 731 O O . TYR A 1 85 ? 8.462 7.889 12.620 1.00 82.56 85 TYR A O 1
ATOM 739 N N . PHE A 1 86 ? 9.132 9.131 10.872 1.00 81.06 86 PHE A N 1
ATOM 740 C CA . PHE A 1 86 ? 10.503 9.305 11.348 1.00 81.06 86 PHE A CA 1
ATOM 741 C C . PHE A 1 86 ? 11.091 10.657 10.943 1.00 81.06 86 PHE A C 1
ATOM 743 O O . PHE A 1 86 ? 10.660 11.301 9.984 1.00 81.06 86 PHE A O 1
ATOM 750 N N . ILE A 1 87 ? 12.093 11.082 11.710 1.00 77.38 87 ILE A N 1
ATOM 751 C CA . ILE A 1 87 ? 12.880 12.288 11.458 1.00 77.38 87 ILE A CA 1
ATOM 752 C C . ILE A 1 87 ? 14.151 11.844 10.736 1.00 77.38 87 ILE A C 1
ATOM 754 O O . ILE A 1 87 ? 14.920 11.044 11.265 1.00 77.38 87 ILE A O 1
ATOM 758 N N . GLY A 1 88 ? 14.345 12.310 9.506 1.00 74.44 88 GLY A N 1
ATOM 759 C CA . GLY A 1 88 ? 15.561 12.067 8.742 1.00 74.44 88 GLY A CA 1
ATOM 760 C C . GLY A 1 88 ? 16.763 12.816 9.322 1.00 74.44 88 GLY A C 1
ATOM 761 O O . GLY A 1 88 ? 16.615 13.775 10.075 1.00 74.44 88 GLY A O 1
ATOM 762 N N . ASN A 1 89 ? 17.969 12.423 8.908 1.00 76.00 89 ASN A N 1
ATOM 763 C CA . ASN A 1 89 ? 19.229 12.999 9.405 1.00 76.00 89 ASN A CA 1
ATOM 764 C C . ASN A 1 89 ? 19.362 14.517 9.172 1.00 76.00 89 ASN A C 1
ATOM 766 O O . ASN A 1 89 ? 20.120 15.184 9.864 1.00 76.00 89 ASN A O 1
ATOM 770 N N . ASN A 1 90 ? 18.627 15.066 8.202 1.00 79.69 90 ASN A N 1
ATOM 771 C CA . ASN A 1 90 ? 18.566 16.497 7.895 1.00 79.69 90 ASN A CA 1
ATOM 772 C C . ASN A 1 90 ? 17.428 17.235 8.633 1.00 79.69 90 ASN A C 1
ATOM 774 O O . ASN A 1 90 ? 17.083 18.349 8.250 1.00 79.69 90 ASN A O 1
ATOM 778 N N . GLY A 1 91 ? 16.779 16.597 9.612 1.00 78.19 91 GLY A N 1
ATOM 779 C CA . GLY A 1 91 ? 15.618 17.137 10.323 1.00 78.19 91 GLY A CA 1
ATOM 780 C C . GLY A 1 91 ? 14.295 17.050 9.554 1.00 78.19 91 GLY A C 1
ATOM 781 O O . GLY A 1 91 ? 13.268 17.460 10.086 1.00 78.19 91 GLY A O 1
ATOM 782 N N . SER A 1 92 ? 14.275 16.511 8.326 1.00 77.69 92 SER A N 1
ATOM 783 C CA . SER A 1 92 ? 13.025 16.363 7.567 1.00 77.69 92 SER A CA 1
ATOM 784 C C . SER A 1 92 ? 12.126 15.283 8.165 1.00 77.69 92 SER A C 1
ATOM 786 O O . SER A 1 92 ? 12.576 14.182 8.478 1.00 77.69 92 SER A O 1
ATOM 788 N N . HIS A 1 93 ? 10.837 15.578 8.289 1.00 78.25 93 HIS A N 1
ATOM 789 C CA . HIS A 1 93 ? 9.839 14.595 8.693 1.00 78.25 93 HIS A CA 1
ATOM 790 C C . HIS A 1 93 ? 9.400 13.756 7.491 1.00 78.25 93 HIS A C 1
ATOM 792 O O . HIS A 1 93 ? 9.132 14.288 6.412 1.00 78.25 93 HIS A O 1
ATOM 798 N N . ARG A 1 94 ? 9.324 12.436 7.671 1.00 78.44 94 ARG A N 1
ATOM 799 C CA . ARG A 1 94 ? 8.800 11.494 6.676 1.00 78.44 94 ARG A CA 1
ATOM 800 C C . ARG A 1 94 ? 7.737 10.602 7.298 1.00 78.44 94 ARG A C 1
ATOM 802 O O . ARG A 1 94 ? 7.779 10.336 8.495 1.00 78.44 94 ARG A O 1
ATOM 809 N N . GLY A 1 95 ? 6.819 10.130 6.459 1.00 83.19 95 GLY A N 1
ATOM 810 C CA . GLY A 1 95 ? 5.695 9.291 6.865 1.00 83.19 95 GLY A CA 1
ATOM 811 C C . GLY A 1 95 ? 4.490 10.086 7.361 1.00 83.19 95 GLY A C 1
ATOM 812 O O . GLY A 1 95 ? 4.435 11.307 7.238 1.00 83.19 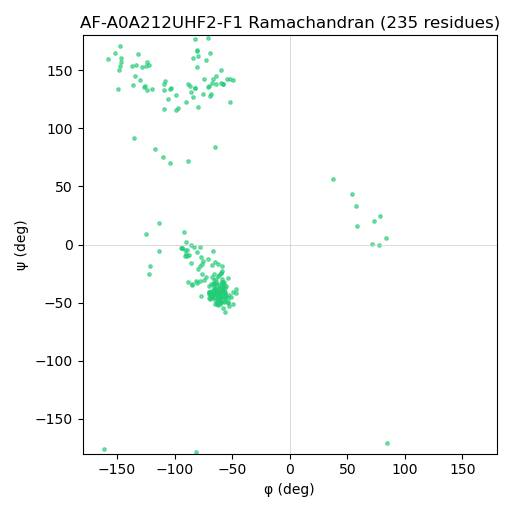95 GLY A O 1
ATOM 813 N N . LEU A 1 96 ? 3.516 9.367 7.915 1.00 87.19 96 LEU A N 1
ATOM 814 C CA . LEU A 1 96 ? 2.256 9.925 8.402 1.00 87.19 96 LEU A CA 1
ATOM 815 C C . LEU A 1 96 ? 2.237 9.877 9.938 1.00 87.19 96 LEU A C 1
ATOM 817 O O . LEU A 1 96 ? 2.231 8.774 10.490 1.00 87.19 96 LEU A O 1
ATOM 821 N N . PRO A 1 97 ? 2.180 11.009 10.656 1.00 89.38 97 PRO A N 1
ATOM 822 C CA . PRO A 1 97 ? 1.957 11.005 12.099 1.00 89.38 97 PRO A CA 1
ATOM 823 C C . PRO A 1 97 ? 0.720 10.187 12.497 1.00 89.38 97 PRO A C 1
ATOM 825 O O . PRO A 1 97 ? -0.308 10.197 11.817 1.00 89.38 97 PRO A O 1
ATOM 828 N N . LEU A 1 98 ? 0.790 9.475 13.626 1.00 90.50 98 LEU A N 1
ATOM 829 C CA . LEU A 1 98 ? -0.338 8.664 14.104 1.00 90.50 98 LEU A CA 1
ATOM 830 C C . LEU A 1 98 ? -1.590 9.513 14.370 1.00 90.50 98 LEU A C 1
ATOM 832 O O . LEU A 1 98 ? -2.696 9.077 14.060 1.00 90.50 98 LEU A O 1
ATOM 836 N N . GLU A 1 99 ? -1.417 10.728 14.887 1.00 90.56 99 GLU A N 1
ATOM 837 C CA . GLU A 1 99 ? -2.524 11.647 15.166 1.00 90.56 99 GLU A CA 1
ATOM 838 C C . GLU A 1 99 ? -3.243 12.128 13.902 1.00 90.56 99 GLU A C 1
ATOM 840 O O . GLU A 1 99 ? -4.469 12.269 13.912 1.00 90.56 99 GLU A O 1
ATOM 845 N N . ASP A 1 100 ? -2.522 12.285 12.791 1.00 91.00 100 ASP A N 1
ATOM 846 C CA . ASP A 1 100 ? -3.132 12.632 11.507 1.00 91.00 100 ASP A CA 1
ATOM 847 C C . ASP A 1 100 ? -4.005 11.478 11.009 1.00 91.00 100 ASP A C 1
ATOM 849 O O . ASP A 1 100 ? -5.163 11.697 10.646 1.00 91.00 100 ASP A O 1
ATOM 853 N N . GLY A 1 101 ? -3.513 10.237 11.115 1.00 93.31 101 GLY A N 1
ATOM 854 C CA . GLY A 1 101 ? -4.307 9.032 10.855 1.00 93.31 101 GLY A CA 1
ATOM 855 C C . GLY A 1 101 ? -5.563 8.968 11.730 1.00 93.31 101 GLY A C 1
ATOM 856 O O . GLY A 1 101 ? -6.669 8.837 11.209 1.00 93.31 101 GLY A O 1
ATOM 857 N N . LYS A 1 102 ? -5.430 9.162 13.050 1.00 94.50 102 LYS A N 1
ATOM 858 C CA . LYS A 1 102 ? -6.569 9.206 13.989 1.00 94.50 102 LYS A CA 1
ATOM 859 C C . LYS A 1 102 ? -7.570 10.309 13.649 1.00 94.50 102 LYS A C 1
ATOM 861 O O . LYS A 1 102 ? -8.764 10.158 13.902 1.00 94.50 102 LYS A O 1
ATOM 866 N N . SER A 1 103 ? -7.107 11.431 13.105 1.00 93.56 103 SER A N 1
ATOM 867 C CA . SER A 1 103 ? -7.996 12.513 12.693 1.00 93.56 103 SER A CA 1
ATOM 868 C C . SER A 1 103 ? -8.866 12.124 11.501 1.00 93.56 103 SER A C 1
ATOM 870 O O . SER A 1 103 ? -10.064 12.398 11.530 1.00 93.56 103 SER A O 1
ATOM 872 N N . VAL A 1 104 ? -8.304 11.401 10.530 1.00 95.00 104 VAL A N 1
ATOM 873 C CA . VAL A 1 104 ? -9.052 10.834 9.402 1.00 95.00 104 VAL A CA 1
ATOM 874 C C . VAL A 1 104 ? -10.009 9.747 9.885 1.00 95.00 104 VAL A C 1
ATOM 876 O O . VAL A 1 104 ? -11.170 9.761 9.493 1.00 95.00 104 VAL A O 1
ATOM 879 N N . VAL A 1 105 ? -9.585 8.879 10.814 1.00 96.88 105 VAL A N 1
ATOM 880 C CA . VAL A 1 105 ? -10.452 7.851 11.428 1.00 96.88 105 VAL A CA 1
ATOM 881 C C . VAL A 1 105 ? -11.751 8.454 11.962 1.00 96.88 105 VAL A C 1
ATOM 883 O O . VAL A 1 105 ? -12.819 7.914 11.693 1.00 96.88 105 VAL A O 1
ATOM 886 N N . ARG A 1 106 ? -11.686 9.592 12.670 1.00 95.94 106 ARG A N 1
ATOM 887 C CA . ARG A 1 106 ? -12.883 10.258 13.214 1.00 95.94 106 ARG A CA 1
ATOM 888 C C . ARG A 1 106 ? -13.888 10.644 12.131 1.00 95.94 106 ARG A C 1
ATOM 890 O O . ARG A 1 106 ? -15.084 10.523 12.365 1.00 95.94 106 ARG A O 1
ATOM 897 N N . VAL A 1 107 ? -13.409 11.090 10.971 1.00 96.38 107 VAL A N 1
ATOM 898 C CA . VAL A 1 107 ? -14.262 11.462 9.834 1.00 96.38 107 VAL A CA 1
ATOM 899 C C . VAL A 1 107 ? -14.770 10.212 9.116 1.00 96.38 107 VAL A C 1
ATOM 901 O O . VAL A 1 107 ? -15.957 10.099 8.852 1.00 96.38 107 VAL A O 1
ATOM 904 N N . VAL A 1 108 ? -13.913 9.223 8.865 1.00 96.94 108 VAL A N 1
ATOM 905 C CA . VAL A 1 108 ? -14.308 7.967 8.201 1.00 96.94 108 VAL A CA 1
ATOM 906 C C . VAL A 1 108 ? -15.334 7.191 9.041 1.00 96.94 108 VAL A C 1
ATOM 908 O O . VAL A 1 108 ? -16.251 6.576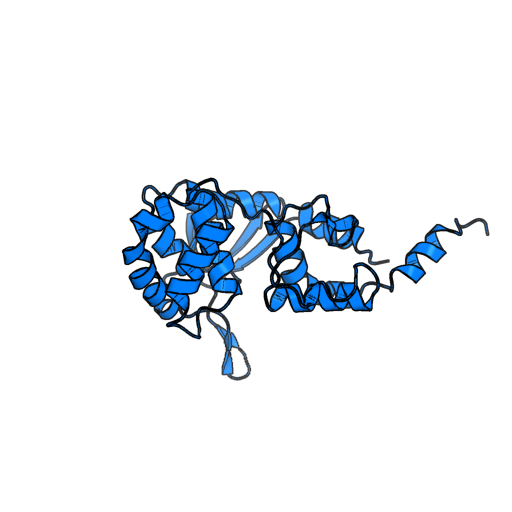 8.499 1.00 96.94 108 VAL A O 1
ATOM 911 N N . HIS A 1 109 ? -15.253 7.269 10.374 1.00 97.69 109 HIS A N 1
ATOM 912 C CA . HIS A 1 109 ? -16.237 6.668 11.281 1.00 97.69 109 HIS A CA 1
ATOM 913 C C . HIS A 1 109 ? -17.655 7.226 11.111 1.00 97.69 109 HIS A C 1
ATOM 915 O O . HIS A 1 109 ? -18.609 6.498 11.382 1.00 97.69 109 HIS A O 1
ATOM 921 N N . THR A 1 110 ? -17.830 8.461 10.631 1.00 97.38 110 THR A N 1
ATOM 922 C CA . THR A 1 110 ? -19.175 9.004 10.368 1.00 97.38 110 THR A CA 1
ATOM 923 C C . THR A 1 110 ? -19.804 8.429 9.097 1.00 97.38 110 THR A C 1
ATOM 925 O O . THR A 1 110 ? -21.016 8.527 8.931 1.00 97.38 110 THR A O 1
ATOM 928 N N . ARG A 1 111 ? -19.010 7.769 8.239 1.00 97.75 111 ARG A N 1
ATOM 929 C CA . ARG A 1 111 ? -19.429 7.201 6.945 1.00 97.75 111 ARG A CA 1
ATOM 930 C C . ARG A 1 111 ? -19.382 5.671 6.895 1.00 97.75 111 ARG A C 1
ATOM 932 O O . ARG A 1 111 ? -19.402 5.082 5.818 1.00 97.75 111 ARG A O 1
ATOM 939 N N . LEU A 1 112 ? -19.346 4.988 8.046 1.00 98.25 112 LEU A N 1
ATOM 940 C CA . LEU A 1 112 ? -19.251 3.516 8.102 1.00 98.25 112 LEU A CA 1
ATOM 941 C C . LEU A 1 112 ? -20.375 2.804 7.336 1.00 98.25 112 LEU A C 1
ATOM 943 O O . LEU A 1 112 ? -20.123 1.775 6.712 1.00 98.25 112 LEU A O 1
ATOM 947 N N . SER A 1 113 ? -21.599 3.340 7.367 1.00 97.81 113 SER A N 1
ATOM 948 C CA . SER A 1 113 ? -22.734 2.773 6.627 1.00 97.81 113 SER A CA 1
ATOM 949 C C . SER A 1 113 ? -22.528 2.837 5.114 1.00 97.81 113 SER A C 1
ATOM 951 O O . SER A 1 113 ? -22.836 1.871 4.423 1.00 97.81 113 SER A O 1
ATOM 953 N N . GLU A 1 114 ? -21.965 3.939 4.608 1.00 98.31 114 GLU A N 1
ATOM 954 C CA . GLU A 1 114 ? -21.632 4.096 3.188 1.00 98.31 114 GLU A CA 1
ATOM 955 C C . GLU A 1 114 ? -20.509 3.136 2.789 1.00 98.31 114 GLU A C 1
ATOM 957 O O . GLU A 1 114 ? -20.634 2.424 1.799 1.00 98.31 114 GLU A O 1
ATOM 962 N N . ILE A 1 115 ? -19.456 3.042 3.610 1.00 98.31 115 ILE A N 1
ATOM 963 C CA . ILE A 1 115 ? -18.325 2.126 3.389 1.00 98.31 115 ILE A CA 1
ATOM 964 C C . ILE A 1 115 ? -18.794 0.675 3.337 1.00 98.31 115 ILE A C 1
ATOM 966 O O . ILE A 1 115 ? -18.339 -0.086 2.494 1.00 98.31 115 ILE A O 1
ATOM 970 N N . LYS A 1 116 ? -19.719 0.276 4.213 1.00 97.56 116 LYS A N 1
ATOM 971 C CA . LYS A 1 116 ? -20.262 -1.087 4.219 1.00 97.56 116 LYS A CA 1
ATOM 972 C C . LYS A 1 116 ? -21.077 -1.406 2.957 1.00 97.56 116 LYS A C 1
ATOM 974 O O . LYS A 1 116 ? -21.223 -2.576 2.622 1.00 97.56 116 LYS A O 1
ATOM 979 N N . ALA A 1 117 ? -21.628 -0.390 2.297 1.00 97.81 117 ALA A N 1
ATOM 980 C CA . ALA A 1 117 ? -22.483 -0.535 1.123 1.00 97.81 117 ALA A CA 1
ATOM 981 C C . ALA A 1 117 ? -21.724 -0.444 -0.213 1.00 97.81 117 ALA A C 1
ATOM 983 O O . ALA A 1 117 ? -22.347 -0.586 -1.265 1.00 97.81 117 ALA A O 1
ATOM 984 N N . VAL A 1 118 ? -20.411 -0.183 -0.202 1.00 98.06 118 VAL A N 1
ATOM 985 C CA . VAL A 1 118 ? -19.622 -0.131 -1.440 1.00 98.06 118 VAL A CA 1
ATOM 986 C C . VAL A 1 118 ? -19.536 -1.511 -2.090 1.00 98.06 118 VAL A C 1
ATOM 988 O O . VAL A 1 118 ? -19.406 -2.529 -1.417 1.00 98.06 118 VAL A O 1
ATOM 991 N N . ASP A 1 119 ? -19.586 -1.527 -3.418 1.00 96.56 119 ASP A N 1
ATOM 992 C CA . ASP A 1 119 ? -19.552 -2.736 -4.250 1.00 96.56 119 ASP A CA 1
ATOM 993 C C . ASP A 1 119 ? -18.273 -2.839 -5.096 1.00 96.56 119 ASP A C 1
ATOM 995 O O . ASP A 1 119 ? -18.054 -3.842 -5.768 1.00 96.56 119 ASP A O 1
ATOM 999 N N . ASN A 1 120 ? -17.424 -1.808 -5.073 1.00 97.50 120 ASN A N 1
ATOM 1000 C CA . ASN A 1 120 ? -16.168 -1.765 -5.808 1.00 97.50 120 ASN A CA 1
ATOM 1001 C C . ASN A 1 120 ? -15.131 -0.873 -5.116 1.00 97.50 120 ASN A C 1
ATOM 1003 O O . ASN A 1 120 ? -15.443 -0.075 -4.223 1.00 97.50 120 ASN A O 1
ATOM 1007 N N . PHE A 1 121 ? -13.877 -1.025 -5.539 1.00 98.00 121 PHE A N 1
ATOM 1008 C CA . PHE A 1 121 ? -12.739 -0.364 -4.910 1.00 98.00 121 PHE A CA 1
ATOM 1009 C C . PHE A 1 121 ? -12.719 1.145 -5.143 1.00 98.00 121 PHE A C 1
ATOM 1011 O O . PHE A 1 121 ? -12.344 1.893 -4.245 1.00 98.00 121 PHE A O 1
ATOM 1018 N N . GLU A 1 122 ? -13.144 1.607 -6.317 1.00 96.69 122 GLU A N 1
ATOM 1019 C CA . GLU A 1 122 ? -13.138 3.029 -6.660 1.00 96.69 122 GLU A CA 1
ATOM 1020 C C . GLU A 1 122 ? -14.070 3.832 -5.742 1.00 96.69 122 GLU A C 1
ATOM 1022 O O . GLU A 1 122 ? -13.670 4.865 -5.202 1.00 96.69 122 GLU A O 1
ATOM 1027 N N . LYS A 1 123 ? -15.285 3.328 -5.483 1.00 97.75 123 LYS A N 1
ATOM 1028 C CA . LYS A 1 123 ? -16.216 3.940 -4.521 1.00 97.75 123 LYS A CA 1
ATOM 1029 C C . LYS A 1 123 ? -15.607 4.007 -3.122 1.00 97.75 123 LYS A C 1
ATOM 1031 O O . LYS A 1 123 ? -15.676 5.053 -2.481 1.00 97.75 123 LYS A O 1
ATOM 1036 N N . LEU A 1 124 ? -14.976 2.922 -2.664 1.00 98.38 124 LEU A N 1
ATOM 1037 C CA . LEU A 1 124 ? -14.283 2.903 -1.375 1.00 98.38 124 LEU A CA 1
ATOM 1038 C C . LEU A 1 124 ? -13.159 3.947 -1.328 1.00 98.38 124 LEU A C 1
ATOM 1040 O O . LEU A 1 124 ? -13.096 4.742 -0.393 1.00 98.38 124 LEU A O 1
ATOM 1044 N N . TYR A 1 125 ? -12.300 3.975 -2.347 1.00 97.62 125 TYR A N 1
ATOM 1045 C CA . TYR A 1 125 ? -11.206 4.933 -2.472 1.00 97.62 125 TYR A CA 1
ATOM 1046 C C . TYR A 1 125 ? -11.712 6.380 -2.412 1.00 97.62 125 TYR A C 1
ATOM 1048 O O . TYR A 1 125 ? -11.160 7.188 -1.665 1.00 97.62 125 TYR A O 1
ATOM 1056 N N . ASN A 1 126 ? -12.786 6.698 -3.139 1.00 96.62 126 ASN A N 1
ATOM 1057 C CA . ASN A 1 126 ? -13.366 8.040 -3.177 1.00 96.62 126 ASN A CA 1
ATOM 1058 C C . ASN A 1 126 ? -13.939 8.470 -1.821 1.00 96.62 126 ASN A C 1
ATOM 1060 O O . ASN A 1 126 ? -13.677 9.592 -1.396 1.00 96.62 126 ASN A O 1
ATOM 1064 N N . ILE A 1 127 ? -14.609 7.576 -1.082 1.00 97.56 127 ILE A N 1
ATOM 1065 C CA . ILE A 1 127 ? -15.082 7.881 0.280 1.00 97.56 127 ILE A CA 1
ATOM 1066 C C . ILE A 1 127 ? -13.905 8.243 1.195 1.00 97.56 127 ILE A C 1
ATOM 1068 O O . ILE A 1 127 ? -13.953 9.254 1.898 1.00 97.56 127 ILE A O 1
ATOM 1072 N N . ILE A 1 128 ? -12.831 7.445 1.182 1.00 97.06 128 ILE A N 1
ATOM 1073 C CA . ILE A 1 128 ? -11.643 7.713 2.007 1.00 97.06 128 ILE A CA 1
ATOM 1074 C C . ILE A 1 128 ? -10.963 9.016 1.577 1.00 97.06 128 ILE A C 1
ATOM 1076 O O . ILE A 1 128 ? -10.556 9.803 2.435 1.00 97.06 128 ILE A O 1
ATOM 1080 N N . LYS A 1 129 ? -10.879 9.270 0.266 1.00 95.75 129 LYS A N 1
ATOM 1081 C CA . LYS A 1 129 ? -10.344 10.511 -0.296 1.00 95.75 129 LYS A CA 1
ATOM 1082 C C . LYS A 1 129 ? -11.121 11.719 0.219 1.00 95.75 129 LYS A C 1
ATOM 1084 O O . LYS A 1 129 ? -10.504 12.587 0.825 1.00 95.75 129 LYS A O 1
ATOM 1089 N N . GLU A 1 130 ? -12.442 11.735 0.070 1.00 95.62 130 GLU A N 1
ATOM 1090 C CA . GLU A 1 130 ? -13.326 12.808 0.549 1.00 95.62 130 GLU A CA 1
ATOM 1091 C C . GLU A 1 130 ? -13.169 13.041 2.061 1.00 95.62 130 GLU A C 1
ATOM 1093 O O . GLU A 1 130 ? -13.006 14.174 2.512 1.00 95.62 130 GLU A O 1
ATOM 1098 N N . CYS A 1 131 ? -13.113 11.973 2.866 1.00 94.69 131 CYS A N 1
ATOM 1099 C CA . CYS A 1 131 ? -12.871 12.087 4.309 1.00 94.69 131 CYS A CA 1
ATOM 1100 C C . CYS A 1 131 ? -11.509 12.709 4.653 1.00 94.69 131 CYS A C 1
ATOM 1102 O O . CYS A 1 131 ? -11.349 13.296 5.727 1.00 94.69 131 CYS A O 1
ATOM 1104 N N . SER A 1 132 ? -10.524 12.566 3.768 1.00 91.62 132 SER A N 1
ATOM 1105 C CA . SER A 1 132 ? -9.160 13.053 3.969 1.00 91.62 132 SER A CA 1
ATOM 1106 C C . SER A 1 132 ? -8.906 14.470 3.451 1.00 91.62 132 SER A C 1
ATOM 1108 O O . SER A 1 132 ? -7.879 15.045 3.799 1.00 91.62 132 SER A O 1
ATOM 1110 N N . GLU A 1 133 ? -9.828 15.083 2.696 1.00 84.44 133 GLU A N 1
ATOM 1111 C CA . GLU A 1 133 ? -9.630 16.415 2.086 1.00 84.44 133 GLU A CA 1
ATOM 1112 C C . GLU A 1 133 ? -9.365 17.520 3.121 1.00 84.44 133 GLU A C 1
ATOM 1114 O O . GLU A 1 133 ? -8.690 18.508 2.843 1.00 84.44 133 GLU A O 1
ATOM 1119 N N . THR A 1 134 ? -9.813 17.317 4.361 1.00 73.50 134 THR A N 1
ATOM 1120 C CA . THR A 1 134 ? -9.548 18.227 5.486 1.00 73.50 134 THR A CA 1
ATOM 1121 C C . THR A 1 134 ? -8.140 18.084 6.090 1.00 73.50 134 THR A C 1
ATOM 1123 O O . THR A 1 134 ? -7.802 18.803 7.035 1.00 73.50 134 THR A O 1
ATOM 1126 N N . LYS A 1 135 ? -7.312 17.153 5.589 1.00 78.56 135 LYS A N 1
ATOM 1127 C CA . LYS A 1 135 ? -6.006 16.764 6.146 1.00 78.56 135 LYS A CA 1
ATOM 1128 C C . LYS A 1 135 ? -4.940 16.649 5.061 1.00 78.56 135 LYS A C 1
ATOM 1130 O O . LYS A 1 135 ? -4.683 15.575 4.528 1.00 78.56 135 LYS A O 1
ATOM 1135 N N . LEU A 1 136 ? -4.231 17.753 4.823 1.00 71.88 136 LEU A N 1
ATOM 1136 C CA . LEU A 1 136 ? -3.148 17.842 3.832 1.00 71.88 136 LEU A CA 1
ATOM 1137 C C . LEU A 1 136 ? -2.059 16.762 3.999 1.00 71.88 136 LEU A C 1
ATOM 1139 O O . LEU A 1 136 ? -1.436 16.360 3.021 1.00 71.88 136 LEU A O 1
ATOM 1143 N N . GLN A 1 137 ? -1.827 16.281 5.224 1.00 80.88 137 GLN A N 1
ATOM 1144 C CA . GLN A 1 137 ? -0.806 15.274 5.535 1.00 80.88 137 GLN A CA 1
ATOM 1145 C C . GLN A 1 137 ? -1.228 13.843 5.155 1.00 80.88 137 GLN A C 1
ATOM 1147 O O . GLN A 1 137 ? -0.374 12.969 4.991 1.00 80.88 137 GLN A O 1
ATOM 1152 N N . PHE A 1 138 ? -2.526 13.584 4.968 1.00 88.88 138 PHE A N 1
ATOM 1153 C CA . PHE A 1 138 ? -3.042 12.283 4.545 1.00 88.88 138 PHE A CA 1
ATOM 1154 C C . PHE A 1 138 ? -3.079 12.196 3.013 1.00 88.88 138 PHE A C 1
ATOM 1156 O O . PHE A 1 138 ? -4.125 12.265 2.378 1.00 88.88 138 PHE A O 1
ATOM 1163 N N . GLY A 1 139 ? -1.893 12.097 2.409 1.00 89.00 139 GLY A N 1
ATOM 1164 C CA . GLY A 1 139 ? -1.735 12.143 0.954 1.00 89.00 139 GLY A CA 1
ATOM 1165 C C . GLY A 1 139 ? -2.257 10.912 0.200 1.00 89.00 139 GLY A C 1
ATOM 1166 O O . GLY A 1 139 ? -2.653 9.908 0.789 1.00 89.00 139 GLY A O 1
ATOM 1167 N N . GLN A 1 140 ? -2.168 10.968 -1.135 1.00 90.31 140 GLN A N 1
ATOM 1168 C CA . GLN A 1 140 ? -2.668 9.940 -2.067 1.00 90.31 140 GLN A CA 1
ATOM 1169 C C . GLN A 1 140 ? -2.246 8.505 -1.722 1.00 90.31 140 GLN A C 1
ATOM 1171 O O . GLN A 1 140 ? -3.069 7.597 -1.806 1.00 90.31 140 GLN A O 1
ATOM 1176 N N . LEU A 1 141 ? -0.988 8.307 -1.308 1.00 90.19 141 LEU A N 1
ATOM 1177 C CA . LEU A 1 141 ? -0.492 6.999 -0.875 1.00 90.19 141 LEU A CA 1
ATOM 1178 C C . LEU A 1 141 ? -1.257 6.493 0.354 1.00 90.19 141 LEU A C 1
ATOM 1180 O O . LEU A 1 141 ? -1.717 5.362 0.351 1.00 90.19 141 LEU A O 1
ATOM 1184 N N . SER A 1 142 ? -1.455 7.335 1.371 1.00 93.56 142 SER A N 1
ATOM 1185 C CA . SER A 1 142 ? -2.197 6.968 2.585 1.00 93.56 142 SER A CA 1
ATOM 1186 C C . SER A 1 142 ? -3.668 6.657 2.308 1.00 93.56 142 SER A C 1
ATOM 1188 O O . SER A 1 142 ? -4.219 5.749 2.927 1.00 93.56 142 SER A O 1
ATOM 1190 N N . ILE A 1 143 ? -4.291 7.383 1.373 1.00 95.00 143 ILE A N 1
ATOM 1191 C CA . ILE A 1 143 ? -5.665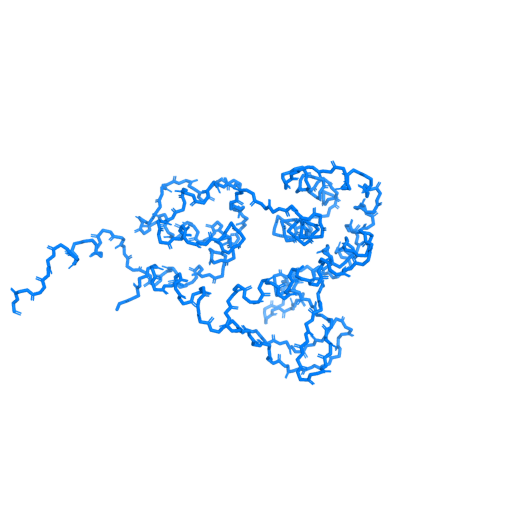 7.133 0.910 1.00 95.00 143 ILE A CA 1
ATOM 1192 C C . ILE A 1 143 ? -5.757 5.758 0.254 1.00 95.00 143 ILE A C 1
ATOM 1194 O O . ILE A 1 143 ? -6.598 4.951 0.646 1.00 95.00 143 ILE A O 1
ATOM 1198 N N . TYR A 1 144 ? -4.866 5.478 -0.699 1.00 95.69 144 TYR A N 1
ATOM 1199 C CA . TYR A 1 144 ? -4.815 4.190 -1.385 1.00 95.69 144 TYR A CA 1
ATOM 1200 C C . TYR A 1 144 ? -4.553 3.038 -0.407 1.00 95.69 144 TYR A C 1
ATOM 1202 O O . TYR A 1 144 ? -5.332 2.092 -0.348 1.00 95.69 144 TYR A O 1
ATOM 1210 N N . ASP A 1 145 ? -3.521 3.160 0.426 1.00 95.69 145 ASP A N 1
ATOM 1211 C CA . ASP A 1 145 ? -3.150 2.176 1.442 1.00 95.69 145 ASP A CA 1
ATOM 1212 C C . ASP A 1 145 ? -4.321 1.871 2.399 1.00 95.69 145 ASP A C 1
ATOM 1214 O O . ASP A 1 145 ? -4.595 0.711 2.711 1.00 95.69 145 ASP A O 1
ATOM 1218 N N . ALA A 1 146 ? -5.040 2.898 2.867 1.00 97.38 146 ALA A N 1
ATOM 1219 C CA . ALA A 1 146 ? -6.208 2.715 3.724 1.00 97.38 146 ALA A CA 1
ATOM 1220 C C . ALA A 1 146 ? -7.361 2.023 2.982 1.00 97.38 146 ALA A C 1
ATOM 1222 O O . ALA A 1 146 ? -7.972 1.109 3.538 1.00 97.38 146 ALA A O 1
ATOM 1223 N N . ALA A 1 147 ? -7.624 2.403 1.728 1.00 98.12 147 ALA A N 1
ATOM 1224 C CA . ALA A 1 147 ? -8.635 1.761 0.892 1.00 98.12 147 ALA A CA 1
ATOM 1225 C C . ALA A 1 147 ? -8.303 0.284 0.620 1.00 98.12 147 ALA A C 1
ATOM 1227 O O . ALA A 1 147 ? -9.192 -0.552 0.724 1.00 98.12 147 ALA A O 1
ATOM 1228 N N . VAL A 1 148 ? -7.037 -0.073 0.371 1.00 98.19 148 VAL A N 1
ATOM 1229 C CA . VAL A 1 148 ? -6.592 -1.474 0.213 1.00 98.19 148 VAL A CA 1
ATOM 1230 C C . VAL A 1 148 ? -6.857 -2.290 1.477 1.00 98.19 148 VAL A C 1
ATOM 1232 O O . VAL A 1 148 ? -7.397 -3.392 1.402 1.00 98.19 148 VAL A O 1
ATOM 1235 N N . ARG A 1 149 ? -6.525 -1.751 2.652 1.00 98.44 149 ARG A N 1
ATOM 1236 C CA . ARG A 1 149 ? -6.722 -2.443 3.938 1.00 98.44 149 ARG A CA 1
ATOM 1237 C C . ARG A 1 149 ? -8.200 -2.624 4.285 1.00 98.44 149 ARG A C 1
ATOM 1239 O O . ARG A 1 149 ? -8.598 -3.702 4.716 1.00 98.44 149 ARG A O 1
ATOM 1246 N N . ILE A 1 150 ? -9.017 -1.588 4.085 1.00 98.69 150 ILE A N 1
ATOM 1247 C CA . ILE A 1 150 ? -10.470 -1.667 4.300 1.00 98.69 150 ILE A CA 1
ATOM 1248 C C . ILE A 1 150 ? -11.104 -2.593 3.254 1.00 98.69 150 ILE A C 1
ATOM 1250 O O . ILE A 1 150 ? -11.940 -3.425 3.595 1.00 98.69 150 ILE A O 1
ATOM 1254 N N . GLY A 1 151 ? -10.663 -2.508 2.000 1.00 98.38 151 GLY A N 1
ATOM 1255 C CA . GLY A 1 151 ? -11.097 -3.376 0.910 1.00 98.38 151 GLY A CA 1
ATOM 1256 C C . GLY A 1 151 ? -10.819 -4.844 1.212 1.00 98.38 151 GLY A C 1
ATOM 1257 O O . GLY A 1 151 ? -11.702 -5.675 1.029 1.00 98.38 151 GLY A O 1
ATOM 1258 N N . ALA A 1 152 ? -9.658 -5.163 1.795 1.00 98.25 152 ALA A N 1
ATOM 1259 C CA . ALA A 1 152 ? -9.337 -6.521 2.222 1.00 98.25 152 ALA A CA 1
ATOM 1260 C C . ALA A 1 152 ? -10.383 -7.096 3.192 1.00 98.25 152 ALA A C 1
ATOM 1262 O O . ALA A 1 152 ? -10.781 -8.246 3.017 1.00 98.25 152 ALA A O 1
ATOM 1263 N N . PHE A 1 153 ? -10.864 -6.301 4.157 1.00 98.56 153 PHE A N 1
ATOM 1264 C CA . PHE A 1 153 ? -11.955 -6.691 5.059 1.00 98.56 153 PHE A CA 1
ATOM 1265 C C . PHE A 1 153 ? -13.294 -6.872 4.325 1.00 98.56 153 PHE A C 1
ATOM 1267 O O . PHE A 1 153 ? -14.042 -7.795 4.630 1.00 98.56 153 PHE A O 1
ATOM 1274 N N . LEU A 1 154 ? -13.588 -6.020 3.340 1.00 98.19 154 LEU A N 1
ATOM 1275 C CA . LEU A 1 154 ? -14.826 -6.076 2.552 1.00 98.19 154 LEU A CA 1
ATOM 1276 C C . LEU A 1 154 ? -14.798 -7.125 1.423 1.00 98.19 154 LEU A C 1
ATOM 1278 O O . LEU A 1 154 ? -15.813 -7.333 0.767 1.00 98.19 154 LEU A O 1
ATOM 1282 N N . GLY A 1 155 ? -13.657 -7.774 1.172 1.00 97.50 155 GLY A N 1
ATOM 1283 C CA . GLY A 1 155 ? -13.478 -8.672 0.026 1.00 97.50 155 GLY A CA 1
ATOM 1284 C C . GLY A 1 155 ? -13.359 -7.945 -1.320 1.00 97.50 155 GLY A C 1
ATOM 1285 O O . GLY A 1 155 ? -13.576 -8.552 -2.364 1.00 97.50 155 GLY A O 1
ATOM 1286 N N . ILE A 1 156 ? -13.008 -6.658 -1.303 1.00 97.31 156 ILE A N 1
ATOM 1287 C CA . ILE A 1 156 ? -12.890 -5.789 -2.477 1.00 97.31 156 ILE A CA 1
ATOM 1288 C C . ILE A 1 156 ? -11.411 -5.488 -2.732 1.00 97.31 156 ILE A C 1
ATOM 1290 O O . ILE A 1 156 ? -10.671 -5.116 -1.819 1.00 97.31 156 ILE A O 1
ATOM 1294 N N . LYS A 1 157 ? -10.978 -5.616 -3.987 1.00 96.62 157 LYS A N 1
ATOM 1295 C CA . LYS A 1 157 ? -9.603 -5.346 -4.431 1.00 96.62 157 LYS A CA 1
ATOM 1296 C C . LYS A 1 157 ? -9.590 -4.279 -5.533 1.00 96.62 157 LYS A C 1
ATOM 1298 O O . LYS A 1 157 ? -10.603 -4.139 -6.213 1.00 96.62 157 LYS A O 1
ATOM 1303 N N . PRO A 1 158 ? -8.488 -3.533 -5.715 1.00 97.50 158 PRO A N 1
ATOM 1304 C CA . PRO A 1 158 ? -8.361 -2.608 -6.835 1.00 97.50 158 PRO A CA 1
ATOM 1305 C C . PRO A 1 158 ? -8.377 -3.349 -8.177 1.00 97.50 158 PRO A C 1
ATOM 1307 O O . PRO A 1 158 ? -7.712 -4.371 -8.321 1.00 97.50 158 PRO A O 1
ATOM 1310 N N . ASP A 1 159 ? -9.088 -2.788 -9.156 1.00 96.31 159 ASP A N 1
ATOM 1311 C CA . ASP A 1 159 ? -9.105 -3.257 -10.555 1.00 96.31 159 ASP A CA 1
ATOM 1312 C C . ASP A 1 159 ? -8.017 -2.591 -11.420 1.00 96.31 159 ASP A C 1
ATOM 1314 O O . ASP A 1 159 ? -7.795 -2.949 -12.577 1.00 96.31 159 ASP A O 1
ATOM 1318 N N . PHE A 1 160 ? -7.341 -1.582 -10.864 1.00 97.69 160 PHE A N 1
ATOM 1319 C CA . PHE A 1 160 ? -6.315 -0.794 -11.537 1.00 97.69 160 PHE A CA 1
ATOM 1320 C C . PHE A 1 160 ? -5.085 -0.626 -10.649 1.00 97.69 160 PHE A C 1
ATOM 1322 O O . PHE A 1 160 ? -5.180 -0.601 -9.422 1.00 97.69 160 PHE A O 1
ATOM 1329 N N . VAL A 1 161 ? -3.930 -0.410 -11.275 1.00 97.81 161 VAL A N 1
ATOM 1330 C CA . VAL A 1 161 ? -2.723 0.043 -10.582 1.00 97.81 161 VAL A CA 1
ATOM 1331 C C . VAL A 1 161 ? -2.841 1.549 -10.358 1.00 97.81 161 VAL A C 1
ATOM 1333 O O . VAL A 1 161 ? -2.922 2.320 -11.318 1.00 97.81 161 VAL A O 1
ATOM 1336 N N . TYR A 1 162 ? -2.856 1.980 -9.098 1.00 96.88 162 TYR A N 1
ATOM 1337 C CA . TYR A 1 162 ? -2.925 3.398 -8.738 1.00 96.88 162 TYR A CA 1
ATOM 1338 C C . TYR A 1 162 ? -1.540 4.047 -8.802 1.00 96.88 162 TYR A C 1
ATOM 1340 O O . TYR A 1 162 ? -0.559 3.512 -8.295 1.00 96.88 162 TYR A O 1
ATOM 1348 N N . ILE A 1 163 ? -1.461 5.233 -9.402 1.00 95.62 163 ILE A N 1
ATOM 1349 C CA . ILE A 1 163 ? -0.212 5.930 -9.724 1.00 95.62 163 ILE A CA 1
ATOM 1350 C C . ILE A 1 163 ? -0.083 7.156 -8.811 1.00 95.62 163 ILE A C 1
ATOM 1352 O O . ILE A 1 163 ? -0.306 8.301 -9.196 1.00 95.62 163 ILE A O 1
ATOM 1356 N N . HIS A 1 164 ? 0.260 6.914 -7.546 1.00 92.44 164 HIS A N 1
ATOM 1357 C CA . HIS A 1 164 ? 0.648 7.978 -6.611 1.00 92.44 164 HIS A CA 1
ATOM 1358 C C . HIS A 1 164 ? 2.127 8.356 -6.799 1.00 92.44 164 HIS A C 1
ATOM 1360 O O . HIS A 1 164 ? 2.857 7.721 -7.556 1.00 92.44 164 HIS A O 1
ATOM 1366 N N . THR A 1 165 ? 2.614 9.360 -6.063 1.00 90.19 165 THR A N 1
ATOM 1367 C CA . THR A 1 165 ? 3.964 9.943 -6.220 1.00 90.19 165 THR A CA 1
ATOM 1368 C C . THR A 1 165 ? 5.103 8.921 -6.341 1.00 90.19 165 THR A C 1
ATOM 1370 O O . THR A 1 165 ? 6.002 9.089 -7.161 1.00 90.19 165 THR A O 1
ATOM 1373 N N . GLY A 1 166 ? 5.076 7.857 -5.532 1.00 90.94 166 GLY A N 1
ATOM 1374 C CA . GLY A 1 166 ? 6.095 6.803 -5.550 1.00 90.94 166 GLY A CA 1
ATOM 1375 C C . GLY A 1 166 ? 6.052 5.934 -6.808 1.00 90.94 166 GLY A C 1
ATOM 1376 O O . GLY A 1 166 ? 7.092 5.706 -7.421 1.00 90.94 166 GLY A O 1
ATOM 1377 N N . VAL A 1 167 ? 4.857 5.497 -7.215 1.00 95.81 167 VAL A N 1
ATOM 1378 C CA . VAL A 1 167 ? 4.641 4.737 -8.457 1.00 95.81 167 VAL A CA 1
ATOM 1379 C C . VAL A 1 167 ? 4.970 5.595 -9.663 1.00 95.81 167 VAL A C 1
ATOM 1381 O O . VAL A 1 167 ? 5.708 5.140 -10.525 1.00 95.81 167 VAL A O 1
ATOM 1384 N N . LYS A 1 168 ? 4.505 6.852 -9.685 1.00 96.56 168 LYS A N 1
ATOM 1385 C CA . LYS A 1 168 ? 4.824 7.827 -10.730 1.00 96.56 168 LYS A CA 1
ATOM 1386 C C . LYS A 1 168 ? 6.328 7.886 -10.978 1.00 96.56 168 LYS A C 1
ATOM 1388 O O . LYS A 1 168 ? 6.754 7.710 -12.109 1.00 96.56 168 LYS A O 1
ATOM 1393 N N . ALA A 1 169 ? 7.125 8.044 -9.920 1.00 96.19 169 ALA A N 1
ATOM 1394 C CA . ALA A 1 169 ? 8.580 8.081 -10.039 1.00 96.19 169 ALA A CA 1
ATOM 1395 C C . ALA A 1 169 ? 9.168 6.796 -10.650 1.00 96.19 169 ALA A C 1
ATOM 1397 O O . ALA A 1 169 ? 10.102 6.880 -1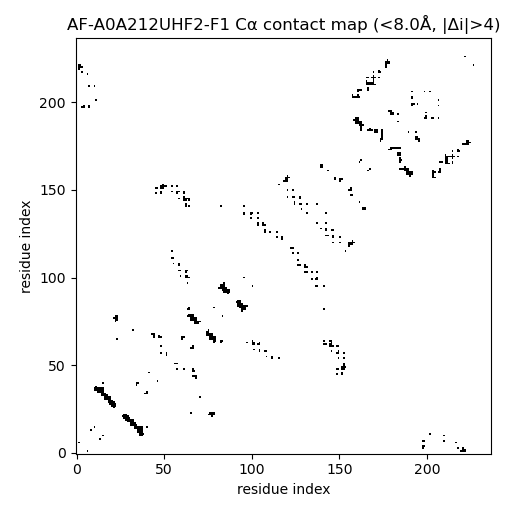1.440 1.00 96.19 169 ALA A O 1
ATOM 1398 N N . GLY A 1 170 ? 8.645 5.618 -10.298 1.00 97.25 170 GLY A N 1
ATOM 1399 C CA . GLY A 1 170 ? 9.076 4.354 -10.898 1.00 97.25 170 GLY A CA 1
ATOM 1400 C C . GLY A 1 170 ? 8.664 4.218 -12.364 1.00 97.25 170 GLY A C 1
ATOM 1401 O O . GLY A 1 170 ? 9.492 3.882 -13.206 1.00 97.25 170 GLY A O 1
ATOM 1402 N N . VAL A 1 171 ? 7.405 4.528 -12.678 1.00 97.56 171 VAL A N 1
ATOM 1403 C CA . VAL A 1 171 ? 6.846 4.444 -14.034 1.00 97.56 171 VAL A CA 1
ATOM 1404 C C . VAL A 1 171 ? 7.536 5.424 -14.978 1.00 97.56 171 VAL A C 1
ATOM 1406 O O . VAL A 1 171 ? 7.873 5.023 -16.083 1.00 97.56 171 VAL A O 1
ATOM 1409 N N . THR A 1 172 ? 7.840 6.653 -14.546 1.00 98.00 172 THR A N 1
ATOM 1410 C CA . THR A 1 172 ? 8.593 7.621 -15.363 1.00 98.00 172 THR A CA 1
ATOM 1411 C C . THR A 1 172 ? 9.944 7.059 -15.810 1.00 98.00 172 THR A C 1
ATOM 1413 O O . THR A 1 172 ? 10.306 7.196 -16.972 1.00 98.00 172 THR A O 1
ATOM 1416 N N . VAL A 1 173 ? 10.669 6.350 -14.937 1.00 97.69 173 VAL A N 1
ATOM 1417 C CA . VAL A 1 173 ? 11.937 5.711 -15.337 1.00 97.69 173 VAL A CA 1
ATOM 1418 C C . VAL A 1 173 ? 11.699 4.614 -16.379 1.00 97.69 173 VAL A C 1
ATOM 1420 O O . VAL A 1 173 ? 12.465 4.484 -17.330 1.00 97.69 173 VAL A O 1
ATOM 1423 N N . LEU A 1 174 ? 10.636 3.820 -16.228 1.00 97.25 174 LEU A N 1
ATOM 1424 C CA . LEU A 1 174 ? 10.293 2.773 -17.195 1.00 97.25 174 LEU A CA 1
ATOM 1425 C C . LEU A 1 174 ? 9.889 3.356 -18.561 1.00 97.25 174 LEU A C 1
ATOM 1427 O O . LEU A 1 174 ? 10.255 2.781 -19.586 1.00 97.25 174 LEU A O 1
ATOM 1431 N N . GLU A 1 175 ? 9.196 4.497 -18.581 1.00 96.06 175 GLU A N 1
ATOM 1432 C CA . GLU A 1 175 ? 8.878 5.261 -19.797 1.00 96.06 175 GLU A CA 1
ATOM 1433 C C . GLU A 1 175 ? 10.150 5.753 -20.492 1.00 96.06 175 GLU A C 1
ATOM 1435 O O . GLU A 1 175 ? 10.363 5.463 -21.667 1.00 96.06 175 GLU A O 1
ATOM 1440 N N . GLU A 1 176 ? 11.040 6.430 -19.759 1.00 95.75 176 GLU A N 1
ATOM 1441 C CA . GLU A 1 176 ? 12.306 6.967 -20.284 1.00 95.75 176 GLU A CA 1
ATOM 1442 C C . GLU A 1 176 ? 13.212 5.879 -20.887 1.00 95.75 176 GLU A C 1
ATOM 1444 O O . GLU A 1 176 ? 14.000 6.137 -21.803 1.00 95.75 176 GLU A O 1
ATOM 1449 N N . LEU A 1 177 ? 13.107 4.651 -20.374 1.00 95.38 177 LEU A N 1
ATOM 1450 C CA . LEU A 1 177 ? 13.862 3.491 -20.842 1.00 95.38 177 LEU A CA 1
ATOM 1451 C C . LEU A 1 177 ? 13.152 2.685 -21.943 1.00 95.38 177 LEU A C 1
ATOM 1453 O O . LEU A 1 177 ? 13.758 1.752 -22.482 1.00 95.38 177 LEU A O 1
ATOM 1457 N N . GLY A 1 178 ? 11.913 3.040 -22.296 1.00 95.06 178 GLY A N 1
ATOM 1458 C CA . GLY A 1 178 ? 11.129 2.410 -23.360 1.00 95.06 178 GLY A CA 1
ATOM 1459 C C . GLY A 1 178 ? 10.490 1.069 -22.988 1.00 95.06 178 GLY A C 1
ATOM 1460 O O . GLY A 1 178 ? 10.257 0.252 -23.872 1.00 95.06 178 GLY A O 1
ATOM 1461 N N . TYR A 1 179 ? 10.237 0.806 -21.702 1.00 95.50 179 TYR A N 1
ATOM 1462 C CA . TYR A 1 179 ? 9.543 -0.414 -21.251 1.00 95.50 179 TYR A CA 1
ATOM 1463 C C . TYR A 1 179 ? 8.014 -0.286 -21.273 1.00 95.50 179 TYR A C 1
ATOM 1465 O O . TYR A 1 179 ? 7.319 -1.294 -21.180 1.00 95.50 179 TYR A O 1
ATOM 1473 N N . THR A 1 180 ? 7.479 0.933 -21.356 1.00 94.06 180 THR A N 1
ATOM 1474 C CA . THR A 1 180 ? 6.036 1.195 -21.364 1.00 94.06 180 THR A CA 1
ATOM 1475 C C . THR A 1 180 ? 5.695 2.414 -22.223 1.00 94.06 180 THR A C 1
ATOM 1477 O O . THR A 1 180 ? 6.590 3.132 -22.669 1.00 94.06 180 THR A O 1
ATOM 1480 N N . ASN A 1 181 ? 4.402 2.633 -22.464 1.00 88.69 181 ASN A N 1
ATOM 1481 C CA . ASN A 1 181 ? 3.885 3.768 -23.223 1.00 88.69 181 ASN A CA 1
ATOM 1482 C C . ASN A 1 181 ? 4.185 5.097 -22.522 1.00 88.69 181 ASN A C 1
ATOM 1484 O O . ASN A 1 181 ? 4.090 5.193 -21.299 1.00 88.69 181 ASN A O 1
ATOM 1488 N N . GLU A 1 182 ? 4.456 6.140 -23.305 1.00 89.81 182 GLU A N 1
ATOM 1489 C CA . GLU A 1 182 ? 4.595 7.496 -22.777 1.00 89.81 182 GLU A CA 1
ATOM 1490 C C . GLU A 1 182 ? 3.311 7.963 -22.068 1.00 89.81 182 GLU A C 1
ATOM 1492 O O . GLU A 1 182 ? 2.196 7.611 -22.460 1.00 89.81 182 GLU A O 1
ATOM 1497 N N . GLN A 1 183 ? 3.472 8.830 -21.064 1.00 94.31 183 GLN A N 1
ATOM 1498 C CA . GLN A 1 183 ? 2.395 9.481 -20.302 1.00 94.31 183 GLN A CA 1
ATOM 1499 C C . GLN A 1 183 ? 1.608 8.578 -19.337 1.00 94.31 183 GLN A C 1
ATOM 1501 O O . GLN A 1 183 ? 0.734 9.086 -18.626 1.00 94.31 183 GLN A O 1
ATOM 1506 N N . LEU A 1 184 ? 1.924 7.285 -19.229 1.00 95.25 184 LEU A N 1
ATOM 1507 C CA . LEU A 1 184 ? 1.401 6.409 -18.179 1.00 95.25 184 LEU A CA 1
ATOM 1508 C C . LEU A 1 184 ? 1.628 7.014 -16.781 1.00 95.25 184 LEU A C 1
ATOM 1510 O O . LEU A 1 184 ? 0.700 7.066 -15.978 1.00 95.25 184 LEU A O 1
ATOM 1514 N N . SER A 1 185 ? 2.813 7.566 -16.511 1.00 96.31 185 SER A N 1
ATOM 1515 C CA . SER A 1 185 ? 3.198 8.184 -15.235 1.00 96.31 185 SER A CA 1
ATOM 1516 C C . SER A 1 185 ? 2.404 9.449 -14.876 1.00 96.31 185 SER A C 1
ATOM 1518 O O . SER A 1 185 ? 2.423 9.888 -13.723 1.00 96.31 185 SER A O 1
ATOM 1520 N N . ASN A 1 186 ? 1.684 10.046 -15.833 1.00 95.81 186 ASN A N 1
ATOM 1521 C CA . ASN A 1 186 ? 0.845 11.229 -15.618 1.00 95.81 186 ASN A CA 1
ATOM 1522 C C . ASN A 1 186 ? -0.620 10.901 -15.308 1.00 95.81 186 ASN A C 1
ATOM 1524 O O . ASN A 1 186 ? -1.401 11.809 -15.017 1.00 95.81 186 ASN A O 1
ATOM 1528 N N . ARG A 1 187 ? -0.998 9.622 -15.328 1.00 95.38 187 ARG A N 1
ATOM 1529 C CA . ARG A 1 187 ? -2.348 9.168 -14.980 1.00 95.38 187 ARG A CA 1
ATOM 1530 C C . ARG A 1 187 ? -2.504 8.998 -13.469 1.00 95.38 187 ARG A C 1
ATOM 1532 O O . ARG A 1 187 ? -1.526 8.852 -12.749 1.00 95.38 187 ARG A O 1
ATOM 1539 N N . TYR A 1 188 ? -3.751 8.978 -12.994 1.00 94.00 188 TYR A N 1
ATOM 1540 C CA . TYR A 1 188 ? -4.071 8.637 -11.599 1.00 94.00 188 TYR A CA 1
ATOM 1541 C C . TYR A 1 188 ? -4.079 7.128 -11.347 1.00 94.00 188 TYR A C 1
ATOM 1543 O O . TYR A 1 188 ? -3.735 6.674 -10.259 1.00 94.00 188 TYR A O 1
ATOM 1551 N N . PHE A 1 189 ? -4.485 6.357 -12.351 1.00 96.31 189 PHE A N 1
ATOM 1552 C CA . PHE A 1 189 ? -4.493 4.903 -12.341 1.00 96.31 189 PHE A CA 1
ATOM 1553 C C . PHE A 1 189 ? -4.484 4.374 -13.779 1.00 96.31 189 PHE A C 1
ATOM 1555 O O . PHE A 1 189 ? -4.847 5.085 -14.729 1.00 96.31 189 PHE A O 1
ATOM 15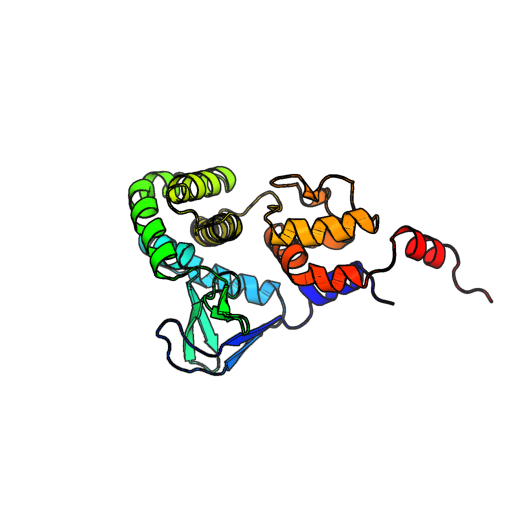62 N N . ALA A 1 190 ? -4.073 3.120 -13.942 1.00 97.12 190 ALA A N 1
ATOM 1563 C CA . ALA A 1 190 ? -4.110 2.429 -15.221 1.00 97.12 190 ALA A CA 1
ATOM 1564 C C . ALA A 1 190 ? -4.338 0.914 -15.054 1.00 97.12 190 ALA A C 1
ATOM 1566 O O . ALA A 1 190 ? -3.937 0.338 -14.041 1.00 97.12 190 ALA A O 1
ATOM 1567 N N . PRO A 1 191 ? -4.978 0.256 -16.038 1.00 97.38 191 PRO A N 1
ATOM 1568 C CA . PRO A 1 191 ? -5.040 -1.199 -16.120 1.00 97.38 191 PRO A CA 1
ATOM 1569 C C . PRO A 1 191 ? -3.640 -1.814 -16.093 1.00 97.38 191 PRO A C 1
ATOM 1571 O O . PRO A 1 191 ? -2.736 -1.297 -16.747 1.00 97.38 191 PRO A O 1
ATOM 1574 N N . LEU A 1 192 ? -3.478 -2.965 -15.432 1.00 97.69 192 LEU A N 1
ATOM 1575 C CA . LEU A 1 192 ? -2.189 -3.666 -15.374 1.00 97.69 192 LEU A CA 1
ATOM 1576 C C . LEU A 1 192 ? -1.614 -3.966 -16.768 1.00 97.69 192 LEU A C 1
ATOM 1578 O O . LEU A 1 192 ? -0.415 -3.840 -16.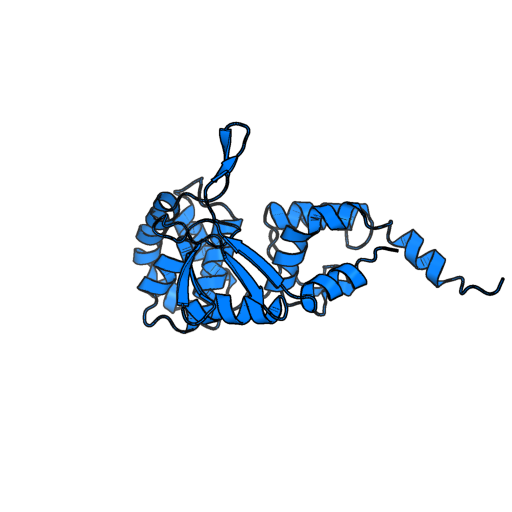979 1.00 97.69 192 LEU A O 1
ATOM 1582 N N . LYS A 1 193 ? -2.470 -4.276 -17.747 1.00 96.88 193 LYS A N 1
ATOM 1583 C CA . LYS A 1 193 ? -2.065 -4.529 -19.141 1.00 96.88 193 LYS A CA 1
ATOM 1584 C C . LYS A 1 193 ? -1.333 -3.363 -19.822 1.00 96.88 193 LYS A C 1
ATOM 1586 O O . LYS A 1 193 ? -0.722 -3.570 -20.863 1.00 96.88 193 LYS A O 1
ATOM 1591 N N . GLU A 1 194 ? -1.446 -2.145 -19.290 1.00 96.94 194 GLU A N 1
ATOM 1592 C CA . GLU A 1 194 ? -0.736 -0.970 -19.805 1.00 96.94 194 GLU A CA 1
ATOM 1593 C C . GLU A 1 194 ? 0.669 -0.807 -19.201 1.00 96.94 194 GLU A C 1
ATOM 1595 O O . GLU A 1 194 ? 1.435 0.029 -19.666 1.00 96.94 194 GLU A O 1
ATOM 1600 N N . PHE A 1 195 ? 1.018 -1.590 -18.177 1.00 97.56 195 PHE A N 1
ATOM 1601 C CA . PHE A 1 195 ? 2.374 -1.678 -17.633 1.00 97.56 195 PHE A CA 1
ATOM 1602 C C . PHE A 1 195 ? 3.237 -2.608 -18.503 1.00 97.56 195 PHE A C 1
ATOM 1604 O O . PHE A 1 195 ? 2.684 -3.336 -19.336 1.00 97.56 195 PHE A O 1
ATOM 1611 N N . PRO A 1 196 ? 4.576 -2.613 -18.327 1.00 97.12 196 PRO A N 1
ATOM 1612 C CA . PRO A 1 196 ? 5.452 -3.540 -19.041 1.00 97.12 196 PRO A CA 1
ATOM 1613 C C . PRO A 1 196 ? 4.954 -4.984 -18.958 1.00 97.12 196 PRO A C 1
ATOM 1615 O O . PRO A 1 196 ? 4.473 -5.415 -17.908 1.00 97.12 196 PRO A O 1
ATOM 1618 N N . VAL A 1 197 ? 5.090 -5.732 -20.055 1.00 95.81 197 VAL A N 1
ATOM 1619 C CA . VAL A 1 197 ? 4.587 -7.113 -20.163 1.00 95.81 197 VAL A CA 1
ATOM 1620 C C . VAL A 1 197 ? 5.166 -8.026 -19.084 1.00 95.81 197 VAL A C 1
ATOM 1622 O O . VAL A 1 197 ? 4.474 -8.898 -18.568 1.00 95.81 197 VAL A O 1
ATOM 1625 N N . GLU A 1 198 ? 6.406 -7.768 -18.668 1.00 96.31 198 GLU A N 1
ATOM 1626 C CA . GLU A 1 198 ? 7.079 -8.486 -17.591 1.00 96.31 198 GLU A CA 1
ATOM 1627 C C . GLU A 1 198 ? 6.325 -8.380 -16.258 1.00 96.31 198 GLU A C 1
ATOM 1629 O O . GLU A 1 198 ? 6.463 -9.250 -15.414 1.00 96.31 198 GLU A O 1
ATOM 1634 N N . MET A 1 199 ? 5.515 -7.337 -16.051 1.00 97.75 199 MET A N 1
ATOM 1635 C CA . MET A 1 199 ? 4.739 -7.131 -14.826 1.00 97.75 199 MET A CA 1
ATOM 1636 C C . MET A 1 199 ? 3.348 -7.777 -14.868 1.00 97.75 199 MET A C 1
ATOM 1638 O O . MET A 1 199 ? 2.638 -7.724 -13.867 1.00 97.75 199 MET A O 1
ATOM 1642 N N . HIS A 1 200 ? 2.921 -8.370 -15.988 1.00 97.19 200 HIS A N 1
ATOM 1643 C CA . HIS A 1 200 ? 1.548 -8.879 -16.140 1.00 97.19 200 HIS A CA 1
ATOM 1644 C C . HIS A 1 200 ? 1.258 -10.134 -15.305 1.00 97.19 200 HIS A C 1
ATOM 1646 O O . HIS A 1 200 ? 0.093 -10.479 -15.133 1.00 97.19 200 HIS A O 1
ATOM 1652 N N . GLU A 1 201 ? 2.282 -10.788 -14.743 1.00 95.31 201 GLU A N 1
ATOM 1653 C CA . GLU A 1 201 ? 2.106 -11.854 -13.742 1.00 95.31 201 GLU A CA 1
ATOM 1654 C C . GLU A 1 201 ? 1.771 -11.323 -12.332 1.00 95.31 201 GLU A C 1
ATOM 1656 O O . GLU A 1 201 ? 1.395 -12.088 -11.447 1.00 95.31 201 GLU A O 1
ATOM 1661 N N . MET A 1 202 ? 1.894 -10.012 -12.099 1.00 97.12 202 MET A N 1
ATOM 1662 C CA . MET A 1 202 ? 1.589 -9.391 -10.810 1.00 97.12 202 MET A CA 1
ATOM 1663 C C . MET A 1 202 ? 0.085 -9.165 -10.610 1.00 97.12 202 MET A C 1
ATOM 1665 O O . MET A 1 202 ? -0.693 -9.082 -11.551 1.00 97.12 202 MET A O 1
ATOM 1669 N N . THR A 1 203 ? -0.321 -8.956 -9.357 1.00 96.94 203 THR A N 1
ATOM 1670 C CA . THR A 1 203 ? -1.601 -8.291 -9.053 1.00 96.94 203 THR A CA 1
ATOM 1671 C C . THR A 1 203 ? -1.459 -6.773 -9.161 1.00 96.94 203 THR A C 1
ATOM 1673 O O . THR A 1 203 ? -0.348 -6.241 -9.125 1.00 96.94 203 THR A O 1
ATOM 1676 N N . GLU A 1 204 ? -2.574 -6.045 -9.193 1.00 97.81 204 GLU A N 1
ATOM 1677 C CA . GLU A 1 204 ? -2.593 -4.579 -9.206 1.00 97.81 204 GLU A CA 1
ATOM 1678 C C . GLU A 1 204 ? -1.860 -3.983 -7.991 1.00 97.81 204 GLU A C 1
ATOM 1680 O O . GLU A 1 204 ? -1.091 -3.028 -8.119 1.00 97.81 204 GLU A O 1
ATOM 1685 N N . ILE A 1 205 ? -2.034 -4.596 -6.813 1.00 97.00 205 ILE A N 1
ATOM 1686 C CA . ILE A 1 205 ? -1.358 -4.198 -5.569 1.00 97.00 205 ILE A CA 1
ATOM 1687 C C . ILE A 1 205 ? 0.146 -4.495 -5.643 1.00 97.00 205 ILE A C 1
ATOM 1689 O O . ILE A 1 205 ? 0.964 -3.689 -5.191 1.00 97.00 205 ILE A O 1
ATOM 1693 N N . SER A 1 206 ? 0.529 -5.648 -6.195 1.00 96.81 206 SER A N 1
ATOM 1694 C CA . SER A 1 206 ? 1.938 -6.018 -6.359 1.00 96.81 206 SER A CA 1
ATOM 1695 C C . SER A 1 206 ? 2.642 -5.108 -7.365 1.00 96.81 206 SER A C 1
ATOM 1697 O O . SER A 1 206 ? 3.739 -4.641 -7.073 1.00 96.81 206 SER A O 1
ATOM 1699 N N . ALA A 1 207 ? 2.000 -4.786 -8.490 1.00 97.75 207 ALA A N 1
ATOM 1700 C CA . ALA A 1 207 ? 2.531 -3.883 -9.508 1.00 97.75 207 ALA A CA 1
ATOM 1701 C C . ALA A 1 207 ? 2.697 -2.446 -8.992 1.00 97.75 207 ALA A C 1
ATOM 1703 O O . ALA A 1 207 ? 3.722 -1.814 -9.266 1.00 97.75 207 ALA A O 1
ATOM 1704 N N . GLU A 1 208 ? 1.741 -1.945 -8.199 1.00 96.94 208 GLU A N 1
ATOM 1705 C CA . GLU A 1 208 ? 1.856 -0.667 -7.482 1.00 96.94 208 GLU A CA 1
ATOM 1706 C C . GLU A 1 208 ? 3.105 -0.677 -6.591 1.00 96.94 208 GLU A C 1
ATOM 1708 O O . GLU A 1 208 ? 4.035 0.115 -6.782 1.00 96.94 208 GLU A O 1
ATOM 1713 N N . ASN A 1 209 ? 3.183 -1.644 -5.676 1.00 95.38 209 ASN A N 1
ATOM 1714 C CA . ASN A 1 209 ? 4.270 -1.706 -4.705 1.00 95.38 209 ASN A CA 1
ATOM 1715 C C . ASN A 1 209 ? 5.633 -1.906 -5.366 1.00 95.38 209 ASN A C 1
ATOM 1717 O O . ASN A 1 209 ? 6.616 -1.294 -4.942 1.00 95.38 209 ASN A O 1
ATOM 1721 N N . PHE A 1 210 ? 5.701 -2.746 -6.398 1.00 97.00 210 PHE A N 1
ATOM 1722 C CA . PHE A 1 210 ? 6.905 -2.962 -7.186 1.00 97.00 210 PHE A CA 1
ATOM 1723 C C . PHE A 1 210 ? 7.367 -1.657 -7.828 1.00 97.00 210 PHE A C 1
ATOM 1725 O O . PHE A 1 210 ? 8.518 -1.261 -7.645 1.00 97.00 210 PHE A O 1
ATOM 1732 N N . SER A 1 211 ? 6.459 -0.938 -8.491 1.00 96.75 211 SER A N 1
ATOM 1733 C CA . SER A 1 211 ? 6.764 0.343 -9.133 1.00 96.75 211 SER A CA 1
ATOM 1734 C C . SER A 1 211 ? 7.253 1.384 -8.122 1.00 96.75 211 SER A C 1
ATOM 1736 O O . SER A 1 211 ? 8.226 2.097 -8.365 1.00 96.75 211 SER A O 1
ATOM 1738 N N . CYS A 1 212 ? 6.625 1.440 -6.945 1.00 94.38 212 CYS A N 1
ATOM 1739 C CA . CYS A 1 212 ? 6.980 2.370 -5.877 1.00 94.38 212 CYS A CA 1
ATOM 1740 C C . CYS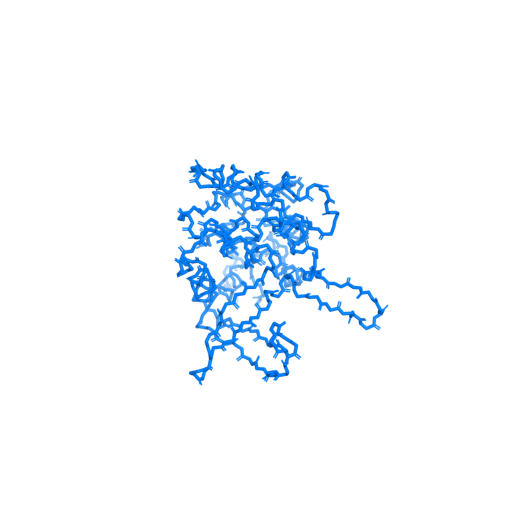 A 1 212 ? 8.345 2.058 -5.227 1.00 94.38 212 CYS A C 1
ATOM 1742 O O . CYS A 1 212 ? 9.152 2.966 -4.964 1.00 94.38 212 CYS A O 1
ATOM 1744 N N . LYS A 1 213 ? 8.622 0.777 -4.950 1.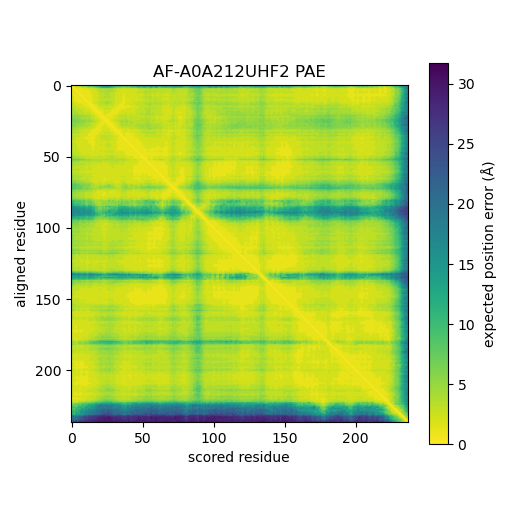00 92.50 213 LYS A N 1
ATOM 1745 C CA . LYS A 1 213 ? 9.809 0.321 -4.203 1.00 92.50 213 LYS A CA 1
ATOM 1746 C C . LYS A 1 213 ? 11.038 0.144 -5.095 1.00 92.50 213 LYS A C 1
ATOM 1748 O O . LYS A 1 213 ? 12.143 0.448 -4.653 1.00 92.50 213 LYS A O 1
ATOM 1753 N N . SER A 1 214 ? 10.861 -0.278 -6.346 1.00 94.81 214 SER A N 1
ATOM 1754 C CA . SER A 1 214 ? 11.957 -0.616 -7.265 1.00 94.81 214 SER A CA 1
ATOM 1755 C C . SER A 1 214 ? 12.466 0.553 -8.109 1.00 94.81 214 SER A C 1
ATOM 1757 O O . SER A 1 214 ? 13.404 0.360 -8.876 1.00 94.81 214 SER A O 1
ATOM 1759 N N . LYS A 1 215 ? 11.942 1.775 -7.935 1.00 93.31 215 LYS A N 1
ATOM 1760 C CA . LYS A 1 215 ? 12.346 2.977 -8.697 1.00 93.31 215 LYS A CA 1
ATOM 1761 C C . LYS A 1 215 ? 13.860 3.194 -8.823 1.00 93.31 215 LYS A C 1
ATOM 1763 O O . LYS A 1 215 ? 14.334 3.594 -9.879 1.00 93.31 215 LYS A O 1
ATOM 1768 N N . ASP A 1 216 ? 14.635 2.904 -7.777 1.00 93.81 216 ASP A N 1
ATOM 1769 C CA . ASP A 1 216 ? 16.095 3.054 -7.830 1.00 93.81 216 ASP A CA 1
ATOM 1770 C C . ASP A 1 216 ? 16.771 1.897 -8.575 1.00 93.81 216 ASP A C 1
ATOM 1772 O O . ASP A 1 216 ? 17.752 2.117 -9.279 1.00 93.81 216 ASP A O 1
ATOM 1776 N N . LYS A 1 217 ? 16.202 0.686 -8.509 1.00 95.56 217 LYS A N 1
ATOM 1777 C CA . LYS A 1 217 ? 16.646 -0.456 -9.321 1.00 95.56 217 LYS A CA 1
ATOM 1778 C C . LYS A 1 217 ? 16.327 -0.247 -10.804 1.00 95.56 217 LYS A C 1
ATOM 1780 O O . LYS A 1 217 ? 17.123 -0.641 -11.648 1.00 95.56 217 LYS A O 1
ATOM 1785 N N . PHE A 1 218 ? 15.211 0.411 -11.132 1.00 96.75 218 PHE A N 1
ATOM 1786 C CA . PHE A 1 218 ? 14.849 0.718 -12.520 1.00 96.75 218 PHE A CA 1
ATOM 1787 C C . PHE A 1 218 ? 15.875 1.616 -13.206 1.00 96.75 218 PHE A C 1
ATOM 1789 O O . PHE A 1 218 ? 16.185 1.392 -14.367 1.00 96.75 218 PHE A O 1
ATOM 1796 N N . LYS A 1 219 ? 16.492 2.556 -12.478 1.00 95.06 219 LYS A N 1
ATOM 1797 C CA . LYS A 1 219 ? 17.569 3.414 -13.013 1.00 95.06 219 LYS A CA 1
ATOM 1798 C C . LYS A 1 219 ? 18.809 2.629 -13.456 1.00 95.06 219 LYS A C 1
ATOM 1800 O O . LYS A 1 219 ? 19.654 3.172 -14.157 1.00 95.06 219 LYS A O 1
ATOM 1805 N N . MET A 1 220 ? 18.938 1.375 -13.021 1.00 94.75 220 MET A N 1
ATOM 1806 C CA . MET A 1 220 ? 20.036 0.477 -13.382 1.00 94.75 220 MET A CA 1
ATOM 1807 C C . MET A 1 220 ? 19.693 -0.436 -14.569 1.00 94.75 220 MET A C 1
ATOM 1809 O O . MET A 1 220 ? 20.538 -1.233 -14.983 1.00 94.75 220 MET A O 1
ATOM 1813 N N . LEU A 1 221 ? 18.464 -0.375 -15.090 1.00 95.62 221 LEU A N 1
ATOM 1814 C CA . LEU A 1 221 ? 18.060 -1.148 -16.258 1.00 95.62 221 LEU A CA 1
ATOM 1815 C C . LEU A 1 221 ? 18.667 -0.543 -17.532 1.00 95.62 221 LEU A C 1
ATOM 1817 O O . LEU A 1 221 ? 18.731 0.680 -17.671 1.00 95.62 221 LEU A O 1
ATOM 1821 N N . PRO A 1 222 ? 19.082 -1.375 -18.499 1.00 93.81 222 PRO A N 1
ATOM 1822 C CA . PRO A 1 222 ? 19.429 -0.880 -19.821 1.00 93.81 222 PRO A CA 1
ATOM 1823 C C . PRO A 1 222 ? 18.155 -0.476 -20.582 1.00 93.81 222 PRO A C 1
ATOM 1825 O O . PRO A 1 222 ? 17.057 -0.958 -20.283 1.00 93.81 222 PRO A O 1
ATOM 1828 N N . ARG A 1 223 ? 18.305 0.383 -21.600 1.00 92.50 223 ARG A N 1
ATOM 1829 C CA . ARG A 1 223 ? 17.205 0.747 -22.511 1.00 92.50 223 ARG A CA 1
ATOM 1830 C C . ARG A 1 223 ? 16.640 -0.502 -23.193 1.00 92.50 223 ARG A C 1
ATOM 1832 O O . ARG A 1 223 ? 17.416 -1.340 -23.653 1.00 92.50 223 ARG A O 1
ATOM 1839 N N . LYS A 1 224 ? 15.311 -0.595 -23.315 1.00 87.00 224 LYS A N 1
ATOM 1840 C CA . LYS A 1 224 ? 14.613 -1.788 -23.827 1.00 87.00 224 LYS A CA 1
ATOM 1841 C C . LYS A 1 224 ? 15.140 -2.238 -25.197 1.00 87.00 224 LYS A C 1
ATOM 1843 O O . LYS A 1 224 ? 15.607 -3.364 -25.332 1.00 87.00 224 LYS A O 1
ATOM 1848 N N . GLY A 1 225 ? 15.251 -1.308 -26.149 1.00 79.19 225 GLY A N 1
ATOM 1849 C CA . GLY A 1 225 ? 15.748 -1.599 -27.501 1.00 79.19 225 GLY A CA 1
ATOM 1850 C C . GLY A 1 225 ? 17.226 -2.014 -27.605 1.00 79.19 225 GLY A C 1
ATOM 1851 O O . GLY A 1 225 ? 17.684 -2.341 -28.697 1.00 79.19 225 GLY A O 1
ATOM 1852 N N . TRP A 1 226 ? 18.007 -1.978 -26.517 1.00 78.31 226 TRP A N 1
ATOM 1853 C CA . TRP A 1 226 ? 19.356 -2.564 -26.484 1.00 78.31 226 TRP A CA 1
ATOM 1854 C C . TRP A 1 226 ? 19.326 -4.042 -26.085 1.00 78.31 226 TRP A C 1
ATOM 1856 O O . TRP A 1 226 ? 20.154 -4.806 -26.570 1.00 78.31 226 TRP A O 1
ATOM 1866 N N . ILE A 1 227 ? 18.372 -4.450 -25.240 1.00 67.94 227 ILE A N 1
ATOM 1867 C CA . ILE A 1 227 ? 18.157 -5.861 -24.889 1.00 67.94 227 ILE A CA 1
ATOM 1868 C C . ILE A 1 227 ? 17.625 -6.615 -26.107 1.00 67.94 227 ILE A C 1
ATOM 1870 O O . ILE A 1 227 ? 18.139 -7.681 -26.432 1.00 67.94 227 ILE A O 1
ATOM 1874 N N . ASP A 1 228 ? 16.640 -6.045 -26.802 1.00 64.31 228 ASP A N 1
ATOM 1875 C CA . ASP A 1 228 ? 15.990 -6.718 -27.932 1.00 64.31 228 ASP A CA 1
ATOM 1876 C C . ASP A 1 228 ? 17.007 -7.036 -29.044 1.00 64.31 228 ASP A C 1
ATOM 1878 O O . ASP A 1 228 ? 17.066 -8.160 -29.533 1.00 64.31 228 ASP A O 1
ATOM 1882 N N . LYS A 1 229 ? 17.931 -6.105 -29.325 1.00 61.81 229 LYS A N 1
ATOM 1883 C CA . LYS A 1 229 ? 19.038 -6.313 -30.276 1.00 61.81 229 LYS A CA 1
ATOM 1884 C C . LYS A 1 229 ? 20.058 -7.366 -29.838 1.00 61.81 229 LYS A C 1
ATOM 1886 O O . LYS A 1 229 ? 20.673 -7.987 -30.693 1.00 61.81 229 LYS A O 1
ATOM 1891 N N . LEU A 1 230 ? 20.280 -7.552 -28.536 1.00 60.53 230 LEU A N 1
ATOM 1892 C CA . LEU A 1 230 ? 21.170 -8.607 -28.032 1.00 60.53 230 LEU A CA 1
ATOM 1893 C C . LEU A 1 230 ? 20.516 -9.990 -28.133 1.00 60.53 230 LEU A C 1
ATOM 1895 O O . LEU A 1 230 ? 21.216 -10.974 -28.342 1.00 60.53 230 LEU A O 1
ATOM 1899 N N . ASN A 1 231 ? 19.190 -10.062 -28.019 1.00 60.34 231 ASN A N 1
ATOM 1900 C CA . ASN A 1 231 ? 18.440 -11.308 -28.171 1.00 60.34 231 ASN A CA 1
ATOM 1901 C C . ASN A 1 231 ? 18.216 -11.698 -29.646 1.00 60.34 231 ASN A C 1
ATOM 1903 O O . ASN A 1 231 ? 17.991 -12.871 -29.930 1.00 60.34 231 ASN A O 1
ATOM 1907 N N . GLU A 1 232 ? 18.298 -10.745 -30.582 1.00 59.31 232 GLU A N 1
ATOM 1908 C CA . GLU A 1 232 ? 18.223 -10.995 -32.033 1.00 59.31 232 GLU A CA 1
ATOM 1909 C C . GLU A 1 232 ? 19.515 -11.579 -32.635 1.00 59.31 232 GLU A C 1
ATOM 1911 O O . GLU A 1 232 ? 19.471 -12.152 -33.722 1.00 59.31 232 GLU A O 1
ATOM 1916 N N . TYR A 1 233 ? 20.649 -11.486 -31.933 1.00 54.47 233 TYR A N 1
ATOM 1917 C CA . TYR A 1 233 ? 21.918 -12.102 -32.333 1.00 54.47 233 TYR A CA 1
ATOM 1918 C C . TYR A 1 233 ? 22.340 -13.152 -31.294 1.00 54.47 233 TYR A C 1
ATOM 1920 O O . TYR A 1 233 ? 23.146 -12.843 -30.411 1.00 54.47 233 TYR A O 1
ATOM 1928 N N . PRO A 1 234 ? 21.811 -14.392 -31.353 1.00 50.94 234 PRO A N 1
ATOM 1929 C CA . PRO A 1 234 ? 22.361 -15.478 -30.555 1.00 50.94 234 PRO A CA 1
ATOM 1930 C C . PRO A 1 234 ? 23.843 -15.647 -30.907 1.00 50.94 234 PRO A C 1
ATOM 1932 O O . PRO A 1 234 ? 24.242 -15.506 -32.062 1.00 50.94 234 PRO A O 1
ATOM 1935 N N . ALA A 1 235 ? 24.656 -15.863 -29.876 1.00 55.44 235 ALA A N 1
ATOM 1936 C CA . ALA A 1 235 ? 26.106 -15.927 -29.957 1.00 55.44 235 ALA A CA 1
ATOM 1937 C C . ALA A 1 235 ? 26.583 -17.120 -30.806 1.00 55.44 235 ALA A C 1
ATOM 1939 O O . ALA A 1 235 ? 26.946 -18.159 -30.267 1.00 55.44 235 ALA A O 1
ATOM 1940 N N . ASP A 1 236 ? 26.613 -16.927 -32.120 1.00 52.44 236 ASP A N 1
ATOM 1941 C CA . ASP A 1 236 ? 27.369 -17.733 -33.073 1.00 52.44 236 ASP A CA 1
ATOM 1942 C C . ASP A 1 236 ? 28.613 -16.936 -33.506 1.00 52.44 236 ASP A C 1
ATOM 1944 O O . ASP A 1 236 ? 28.692 -16.442 -34.632 1.00 52.44 236 ASP A O 1
ATOM 1948 N N . LEU A 1 237 ? 29.569 -16.770 -32.582 1.00 41.66 237 LEU A N 1
ATOM 1949 C CA . LEU A 1 237 ? 30.974 -16.422 -32.851 1.00 41.66 237 LEU A CA 1
ATOM 1950 C C . LEU A 1 237 ? 31.890 -17.107 -31.832 1.00 41.66 237 LEU A C 1
ATOM 1952 O O . LEU A 1 237 ? 31.668 -16.907 -30.616 1.00 41.66 237 LEU A O 1
#

pLDDT: mean 91.94, std 9.56, range [41.66, 98.69]

Radius of gyration: 19.16 Å; Cα contacts (8 Å, |Δi|>4): 353; chains: 1; bounding box: 54×36×56 Å

Foldseek 3Di:
DDDPLVLLCCQFADKDKDFDQAFPVRHGDRDMDIDRHPVRVVCQFLVQLQPDPDLLVLLLCQLQQWGWDDDPNDITIHHDPQADWDQDPVRDIHHADSVLSVQLSVQVVVCSVVCLPDPALVSLLVSSVVSCPVPPRCDPVSSNSSSQSSCSNNVYHDQWQAQDPLLLLLVVLCVVLPQFDPPCSVDRTGGQVRGGPSCVVDDSVSSNVSSRPCSVVSNVHHRPVVVVVVVVDDPPD

Solvent-accessible surface area (backbone atoms only — not comparable to full-atom values): 12988 Å² total; per-residue (Å²): 134,70,45,71,53,56,53,42,49,51,52,54,60,37,66,32,70,52,75,39,59,47,41,68,88,63,50,79,60,72,40,79,48,77,30,73,12,38,60,56,43,49,49,51,53,42,43,42,36,50,70,49,93,43,72,69,58,33,42,49,31,24,48,43,33,42,44,58,49,78,55,96,96,39,82,42,52,30,58,38,81,87,36,41,63,47,72,44,98,86,70,47,79,43,56,39,53,61,66,60,20,51,54,36,30,62,47,46,63,77,41,49,72,60,60,70,67,50,90,47,38,65,61,42,35,49,54,47,42,63,46,27,72,90,36,85,77,56,39,67,60,54,32,50,54,19,34,52,38,43,21,42,51,73,75,35,63,66,86,39,23,56,38,36,78,51,23,20,58,18,40,44,50,36,31,79,33,57,52,34,61,80,68,60,46,76,36,67,56,44,52,56,87,67,46,37,75,66,53,60,85,49,51,36,69,51,46,27,49,47,30,38,71,39,35,72,62,52,74,66,45,68,47,38,78,59,54,54,57,54,68,74,52,71,89,84,123

Mean predicted aligned error: 5.02 Å

Sequence (237 aa):
MMTLEKLVRDFLYEPHKFFKYKDLNGNAIYKEFAFDNYEHYLLEYLGFFKRINTLKDVVSYACCGVFEVTRDNQVFLIRHNHQEYFIGNNGSHRGLPLEDGKSVVRVVHTRLSEIKAVDNFEKLYNIIKECSETKLQFGQLSIYDAAVRIGAFLGIKPDFVYIHTGVKAGVTVLEELGYTNEQLSNRYFAPLKEFPVEMHEMTEISAENFSCKSKDKFKMLPRKGWIDKLNEYPADL